Protein AF-A0A1H6YPN9-F1 (afdb_monomer)

Solvent-accessible surface area (backbone atoms only — not comparable to full-atom values): 18151 Å² total; per-residue (Å²): 136,90,78,82,80,78,81,75,78,76,78,76,73,80,62,49,76,64,73,74,90,37,89,37,76,40,95,81,60,91,80,64,63,38,39,73,64,42,51,84,41,50,57,50,63,43,65,79,60,52,56,48,52,42,51,48,49,52,69,73,48,88,36,78,92,44,71,50,75,39,45,32,37,31,38,31,27,61,86,10,38,32,35,54,40,17,24,61,65,84,81,76,51,66,70,56,54,54,51,48,52,52,48,41,67,37,66,51,36,38,43,22,25,42,96,89,39,66,44,79,26,34,35,42,40,37,38,33,41,34,44,92,52,38,55,48,74,46,76,50,76,81,55,63,68,62,56,57,55,63,64,70,50,66,69,85,84,80,83,81,65,85,90,52,88,83,74,65,86,58,58,89,74,59,84,75,80,65,84,35,53,89,81,39,60,42,87,41,76,64,59,80,40,74,41,65,43,96,81,72,33,38,37,34,29,26,82,34,37,43,32,39,29,74,90,80,48,42,42,80,61,77,84,83,54,93,90,51,89,65,88,48,52,43,78,43,58,34,54,42,89,81,51,41,35,37,36,35,32,61,72,43,46,35,37,32,48,95,86,45,78,44,78,45,78,82,82,52,64,86,86,44,50,76,78,45,55,47,58,38,86,85,77,60,33,36,40,38,37,34,84,72,32,39,35,45,35,46,97,98,41,73,49,77,49,116

Foldseek 3Di:
DDDPPPPPPPPPPPFDQFDDPEDFFDPPDDRGTAAEQDAPAGKFFDPVLVVVLQVVLLVPDQLPPDWDKKKWKWKAACQQAIATTGMHDPPPDVSVVSNRVSNRPGSGMDAHHHPNDGDGIYIWMKMWTRDPSGIDIDTDHDPVVVVVVVQVADDQDDDPDPPDPPDPVCSVVDDDDGDAVVQAQQPHPDWQDWDAAPQRWIWTQDPLWTWIHPPGYTDGLDDDPPPQPDPWGWDEWDAFNQRWIWTDTPLFIWTADPSDIDTDPPQDDSPWDWDYWDADRVQRWIWTQTPQAIWTDDPNDIDGDD

Nearest PDB structures (foldseek):
  3va6-assembly3_B  TM=7.409E-01  e=4.261E-05  Bacteroides thetaiotaomicron
  4a2l-assembly2_D  TM=7.170E-01  e=3.817E-05  Bacteroides thetaiotaomicron VPI-5482
  4a2l-assembly2_C  TM=7.191E-01  e=3.636E-04  Bacteroides thetaiotaomicron VPI-5482
  4e5z-assembly1_A  TM=4.455E-01  e=1.904E-02  Homo sapiens
  7v7b-assembly1_B  TM=4.151E-01  e=2.664E-01  Homo sapiens

Secondary structure (DSSP, 8-state):
---------------PBP---SSEE---S--SB-EES-TTBT-EE-HHHHHHHHHHHHHHS--TT--EEEEEEEEE-TTS-EEEEEES-TT--HHHHHHHHHHHH-TTEEPPEETTEE-S-EEEEEEEEEETTEEEEEEE---HHHHHHTTSS--PPP---SSS----TTGGGPPP----TTTSS-S-S-EEEEEE-TT--EEEEETTEEEEE-SS-EEE-----TT------EEEEEE-TT-PEEEEETTEEEEEETTEEEE-TTTS-TT--EEEEEE-TTT--EEEEETTEEEEEETTEEEEE-

Sequence (306 aa):
MKYLSLLSILFISTSVSAQYLLPVKVENCIIDKFCLDCGDKRAGYKEKDFSKLLKALNTELHLEGLDGKIMFQVLVAPNGTGCVISHTDESKNQITNTIIEHLNNFAKWTPSVTDGKKELKTSINVLFTISNNKIDGSIERVDFEKFEESFDHPTDPEITNKDYQYRNVNLPNYKIEVWNTKNSSLIKNNVAHIDIDSNDKVWTLSDTKLQVFNGKNFELNEYIDLKNNNKSGFYEISINQIDEVWVYGNGMLYTINNGVWNRQDKILPKDANVYKIDTNPKSNEIFIGSNKGLVIYKDKKYRVID

Radius of gyration: 25.69 Å; Cα contacts (8 Å, |Δi|>4): 568; chains: 1; bounding box: 55×74×68 Å

Organism: NCBI:txid703342

InterPro domains:
  IPR015943 WD40/YVTN repeat-like-containing domain superfamily [G3DSA:2.130.10.10] (145-306)

pLDDT: mean 87.26, std 14.47, range [31.2, 98.5]

Mean predicted aligned error: 10.08 Å

Structure (mmCIF, N/CA/C/O backbone):
data_AF-A0A1H6YPN9-F1
#
_entry.id   AF-A0A1H6YPN9-F1
#
loop_
_atom_site.group_PDB
_atom_site.id
_atom_site.type_symbol
_atom_site.label_atom_id
_atom_site.label_alt_id
_atom_site.label_comp_id
_atom_site.label_asym_id
_atom_site.label_entity_id
_atom_site.label_seq_id
_atom_site.pdbx_PDB_ins_code
_atom_site.Cartn_x
_atom_site.Cartn_y
_atom_site.Cartn_z
_atom_site.occupancy
_atom_site.B_iso_or_equiv
_atom_site.auth_seq_id
_atom_site.auth_comp_id
_atom_site.auth_asym_id
_atom_site.auth_atom_id
_atom_site.pdbx_PDB_model_num
ATOM 1 N N . MET A 1 1 ? 6.937 46.456 -13.401 1.00 36.25 1 MET A N 1
ATOM 2 C CA . MET A 1 1 ? 5.779 45.549 -13.557 1.00 36.25 1 MET A CA 1
ATOM 3 C C . MET A 1 1 ? 6.044 44.289 -12.757 1.00 36.25 1 MET A C 1
ATOM 5 O O . MET A 1 1 ? 7.104 43.699 -12.902 1.00 36.25 1 MET A O 1
ATOM 9 N N . LYS A 1 2 ? 5.122 43.971 -11.846 1.00 34.62 2 LYS A N 1
ATOM 10 C CA . LYS A 1 2 ? 5.146 42.808 -10.957 1.00 34.62 2 LYS A CA 1
ATOM 11 C C . LYS A 1 2 ? 4.885 41.539 -11.774 1.00 34.62 2 LYS A C 1
ATOM 13 O O . LYS A 1 2 ? 3.837 41.464 -12.402 1.00 34.62 2 LYS A O 1
ATOM 18 N N . TYR A 1 3 ? 5.756 40.542 -11.681 1.00 39.75 3 TYR A N 1
ATOM 19 C CA . TYR A 1 3 ? 5.364 39.147 -11.884 1.00 39.75 3 TYR A CA 1
ATOM 20 C C . TYR A 1 3 ? 5.834 38.368 -10.662 1.00 39.75 3 TYR A C 1
ATOM 22 O O . TYR A 1 3 ? 6.985 37.960 -10.546 1.00 39.75 3 TYR A O 1
ATOM 30 N N . LEU A 1 4 ? 4.926 38.283 -9.691 1.00 40.50 4 LEU A N 1
ATOM 31 C CA . LEU A 1 4 ? 5.032 37.405 -8.539 1.00 40.50 4 LEU A CA 1
ATOM 32 C C . LEU A 1 4 ? 4.765 35.991 -9.074 1.00 40.50 4 LEU A C 1
ATOM 34 O O . LEU A 1 4 ? 3.621 35.656 -9.379 1.00 40.50 4 LEU A O 1
ATOM 38 N N . SER A 1 5 ? 5.811 35.192 -9.272 1.00 40.94 5 SER A N 1
ATOM 39 C CA . SER A 1 5 ? 5.656 33.782 -9.633 1.00 40.94 5 SER A CA 1
ATOM 40 C C . SER A 1 5 ? 5.067 33.034 -8.441 1.00 40.94 5 SER A C 1
ATOM 42 O O . SER A 1 5 ? 5.767 32.732 -7.477 1.00 40.94 5 SER A O 1
ATOM 44 N N . LEU A 1 6 ? 3.761 32.764 -8.496 1.00 37.94 6 LEU A N 1
ATOM 45 C CA . LEU A 1 6 ? 3.074 31.879 -7.563 1.00 37.94 6 LEU A CA 1
ATOM 46 C C . LEU A 1 6 ? 3.505 30.439 -7.880 1.00 37.94 6 LEU A C 1
ATOM 48 O O . LEU A 1 6 ? 2.940 29.774 -8.750 1.00 37.94 6 LEU A O 1
ATOM 52 N N . LEU A 1 7 ? 4.552 29.970 -7.199 1.00 38.19 7 LEU A N 1
ATOM 53 C CA . LEU A 1 7 ? 4.940 28.566 -7.211 1.00 38.19 7 LEU A CA 1
ATOM 54 C C . LEU A 1 7 ? 3.880 27.790 -6.419 1.00 38.19 7 LEU A C 1
ATOM 56 O O . LEU A 1 7 ? 3.918 27.701 -5.194 1.00 38.19 7 LEU A O 1
ATOM 60 N N . SER A 1 8 ? 2.877 27.293 -7.134 1.00 34.09 8 SER A N 1
ATOM 61 C CA . SER A 1 8 ? 1.828 26.449 -6.572 1.00 34.09 8 SER A CA 1
ATOM 62 C C . SER A 1 8 ? 2.412 25.049 -6.414 1.00 34.09 8 SER A C 1
ATOM 64 O O . SER A 1 8 ? 2.365 24.246 -7.343 1.00 34.09 8 SER A O 1
ATOM 66 N N . ILE A 1 9 ? 3.031 24.771 -5.266 1.00 36.56 9 ILE A N 1
ATOM 67 C CA . ILE A 1 9 ? 3.397 23.407 -4.876 1.00 36.56 9 ILE A CA 1
ATOM 68 C C . ILE A 1 9 ? 2.072 22.672 -4.654 1.00 36.56 9 ILE A C 1
ATOM 70 O O . ILE A 1 9 ? 1.451 22.791 -3.599 1.00 36.56 9 ILE A O 1
ATOM 74 N N . LEU A 1 10 ? 1.591 21.968 -5.683 1.00 31.20 10 LEU A N 1
ATOM 75 C CA . LEU A 1 10 ? 0.572 20.945 -5.503 1.00 31.20 10 LEU A CA 1
ATOM 76 C C . LEU A 1 10 ? 1.221 19.840 -4.668 1.00 31.20 10 LEU A C 1
ATOM 78 O O . LEU A 1 10 ? 1.908 18.967 -5.197 1.00 31.20 10 LEU A O 1
ATOM 82 N N . PHE A 1 11 ? 1.010 19.888 -3.355 1.00 32.28 11 PHE A N 1
ATOM 83 C CA . PHE A 1 11 ? 1.069 18.687 -2.540 1.00 32.28 11 PHE A CA 1
ATOM 84 C C . PHE A 1 11 ? -0.001 17.747 -3.090 1.00 32.28 11 PHE A C 1
ATOM 86 O O . PHE A 1 11 ? -1.198 17.937 -2.877 1.00 32.28 11 PHE A O 1
ATOM 93 N N . ILE A 1 12 ? 0.436 16.771 -3.880 1.00 33.22 12 ILE A N 1
ATOM 94 C CA . ILE A 1 12 ? -0.379 15.620 -4.238 1.00 33.22 12 ILE A CA 1
ATOM 95 C C . ILE A 1 12 ? -0.542 14.850 -2.930 1.00 33.22 12 ILE A C 1
ATOM 97 O O . ILE A 1 12 ? 0.304 14.035 -2.574 1.00 33.22 12 ILE A O 1
ATOM 101 N N . SER A 1 13 ? -1.592 15.163 -2.169 1.00 38.88 13 SER A N 1
ATOM 102 C CA . SER A 1 13 ? -2.022 14.300 -1.081 1.00 38.88 13 SER A CA 1
ATOM 103 C C . SER A 1 13 ? -2.369 12.957 -1.712 1.00 38.88 13 SER A C 1
ATOM 105 O O . SER A 1 13 ? -3.286 12.848 -2.534 1.00 38.88 13 SER A O 1
ATOM 107 N N . THR A 1 14 ? -1.563 11.945 -1.399 1.00 40.75 14 THR A N 1
ATOM 108 C CA . THR A 1 14 ? -1.734 10.564 -1.840 1.00 40.75 14 THR A CA 1
ATOM 109 C C . THR A 1 14 ? -3.073 10.078 -1.326 1.00 40.75 14 THR A C 1
ATOM 111 O O . THR A 1 14 ? -3.256 9.661 -0.188 1.00 40.75 14 THR A O 1
ATOM 114 N N . SER A 1 15 ? -4.066 10.219 -2.180 1.00 43.31 15 SER A N 1
ATOM 115 C CA . SER A 1 15 ? -5.407 9.808 -1.862 1.00 43.31 15 SER A CA 1
ATOM 116 C C . SER A 1 15 ? -5.536 8.410 -2.401 1.00 43.31 15 SER A C 1
ATOM 118 O O . SER A 1 15 ? -5.670 8.211 -3.608 1.00 43.31 15 SER A O 1
ATOM 120 N N . VAL A 1 16 ? -5.364 7.454 -1.503 1.00 50.84 16 VAL A N 1
ATOM 121 C CA . VAL A 1 16 ? -5.485 6.044 -1.832 1.00 50.84 16 VAL A CA 1
ATOM 122 C C . VAL A 1 16 ? -6.920 5.807 -2.300 1.00 50.84 16 VAL A C 1
ATOM 124 O O . VAL A 1 16 ? -7.862 6.406 -1.769 1.00 50.84 16 VAL A O 1
ATOM 127 N N . SER A 1 17 ? -7.094 4.969 -3.322 1.00 54.75 17 SER A N 1
ATOM 128 C CA . SER A 1 17 ? -8.410 4.423 -3.643 1.00 54.75 17 SER A CA 1
ATOM 129 C C . SER A 1 17 ? -9.027 3.877 -2.362 1.00 54.75 17 SER A C 1
ATOM 131 O O . SER A 1 17 ? -8.345 3.216 -1.581 1.00 54.75 17 SER A O 1
ATOM 133 N N . ALA A 1 18 ? -10.292 4.198 -2.124 1.00 66.12 18 ALA A N 1
ATOM 134 C CA . ALA A 1 18 ? -10.987 3.779 -0.927 1.00 66.12 18 ALA A CA 1
ATOM 135 C C . ALA A 1 18 ? -10.853 2.270 -0.670 1.00 66.12 18 ALA A C 1
ATOM 137 O O . ALA A 1 18 ? -11.181 1.457 -1.534 1.00 66.12 18 ALA A O 1
ATOM 138 N N . GLN A 1 19 ? -10.399 1.903 0.527 1.00 72.25 19 GLN A N 1
ATOM 139 C CA . GLN A 1 19 ? -10.270 0.510 0.942 1.00 72.25 19 GLN A CA 1
ATOM 140 C C . GLN A 1 19 ? -10.998 0.275 2.262 1.00 72.25 19 GLN A C 1
ATOM 142 O O . GLN A 1 19 ? -10.882 1.048 3.218 1.00 72.25 19 GLN A O 1
ATOM 147 N N . TYR A 1 20 ? -11.750 -0.819 2.296 1.00 87.44 20 TYR A N 1
ATOM 148 C CA . TYR A 1 20 ? -12.253 -1.383 3.537 1.00 87.44 20 TYR A CA 1
ATOM 149 C C . TYR A 1 20 ? -11.082 -2.054 4.254 1.00 87.44 20 TYR A C 1
ATOM 151 O O . TYR A 1 20 ? -10.418 -2.902 3.663 1.00 87.44 20 TYR A O 1
ATOM 159 N N . LEU A 1 21 ? -10.818 -1.658 5.497 1.00 88.19 21 LEU A N 1
ATOM 160 C CA . LEU A 1 21 ? -9.732 -2.232 6.298 1.00 88.19 21 LEU A CA 1
ATOM 161 C C . LEU A 1 21 ? -10.156 -3.502 7.037 1.00 88.19 21 LEU A C 1
ATOM 163 O O . LEU A 1 21 ? -9.311 -4.323 7.375 1.00 88.19 21 LEU A O 1
ATOM 167 N N . LEU A 1 22 ? -11.453 -3.644 7.314 1.00 93.12 22 LEU A N 1
ATOM 168 C CA . LEU A 1 22 ? -12.006 -4.710 8.144 1.00 93.12 22 LEU A CA 1
ATOM 169 C C . LEU A 1 22 ? -12.874 -5.656 7.290 1.00 93.12 22 LEU A C 1
ATOM 171 O O . LEU A 1 22 ? -13.394 -5.234 6.250 1.00 93.12 22 LEU A O 1
ATOM 175 N N . PRO A 1 23 ? -13.024 -6.933 7.692 1.00 91.50 23 PRO A N 1
ATOM 176 C CA . PRO A 1 23 ? -13.562 -7.989 6.830 1.00 91.50 23 PRO A CA 1
ATOM 177 C C . PRO A 1 23 ? -15.035 -7.803 6.448 1.00 91.50 23 PRO A C 1
ATOM 179 O O . PRO A 1 23 ? -15.428 -8.167 5.338 1.00 91.50 23 PRO A O 1
ATOM 182 N N . VAL A 1 24 ? -15.857 -7.221 7.327 1.00 94.81 24 VAL A N 1
ATOM 183 C CA . VAL A 1 24 ? -17.292 -7.045 7.072 1.00 94.81 24 VAL A CA 1
ATOM 184 C C . VAL A 1 24 ? -17.569 -5.634 6.584 1.00 94.81 24 VAL A C 1
ATOM 186 O O . VAL A 1 24 ? -17.303 -4.666 7.290 1.00 94.81 24 VAL A O 1
ATOM 189 N N . LYS A 1 25 ? -18.112 -5.513 5.371 1.00 94.25 25 LYS A N 1
ATOM 190 C CA . LYS A 1 25 ? -18.427 -4.233 4.720 1.00 94.25 25 LYS A CA 1
ATOM 191 C C . LYS A 1 25 ? -19.827 -3.749 5.092 1.00 94.25 25 LYS A C 1
ATOM 193 O O . LYS A 1 25 ? -20.751 -4.548 5.211 1.00 94.25 25 LYS A O 1
ATOM 198 N N . VAL A 1 26 ? -19.986 -2.431 5.191 1.00 93.38 26 VAL A N 1
ATOM 199 C CA . VAL A 1 26 ? -21.267 -1.753 5.427 1.00 93.38 26 VAL A CA 1
ATOM 200 C C . VAL A 1 26 ? -21.559 -0.827 4.242 1.00 93.38 26 VAL A C 1
ATOM 202 O O . VAL A 1 26 ? -20.825 0.128 3.987 1.00 93.38 26 VAL A O 1
ATOM 205 N N . GLU A 1 27 ? -22.624 -1.108 3.492 1.00 83.75 27 GLU A N 1
ATOM 206 C CA . GLU A 1 27 ? -22.939 -0.446 2.213 1.00 83.75 27 GLU A CA 1
ATOM 207 C C . GLU A 1 27 ? -23.859 0.777 2.374 1.00 83.75 27 GLU A C 1
ATOM 209 O O . GLU A 1 27 ? -24.854 0.934 1.672 1.00 83.75 27 GLU A O 1
ATOM 214 N N . ASN A 1 28 ? -23.521 1.670 3.308 1.00 81.94 28 ASN A N 1
ATOM 215 C CA . ASN A 1 28 ? -24.403 2.784 3.695 1.00 81.94 28 ASN A CA 1
ATOM 216 C C . ASN A 1 28 ? -23.796 4.166 3.395 1.00 81.94 28 ASN A C 1
ATOM 218 O O . ASN A 1 28 ? -24.404 5.198 3.677 1.00 81.94 28 ASN A O 1
ATOM 222 N N . CYS A 1 29 ? -22.579 4.194 2.848 1.00 84.06 29 CYS A N 1
ATOM 223 C CA . CYS A 1 29 ? -21.760 5.394 2.730 1.00 84.06 29 CYS A CA 1
ATOM 224 C C . CYS A 1 29 ? -21.262 5.578 1.294 1.00 84.06 29 CYS A C 1
ATOM 226 O O . CYS A 1 29 ? -20.930 4.611 0.613 1.00 84.06 29 CYS A O 1
ATOM 228 N N . ILE A 1 30 ? -21.121 6.831 0.849 1.00 81.75 30 ILE A N 1
ATOM 229 C CA . ILE A 1 30 ? -20.404 7.136 -0.396 1.00 81.75 30 ILE A CA 1
ATOM 230 C C . ILE A 1 30 ? -18.910 7.055 -0.109 1.00 81.75 30 ILE A C 1
ATOM 232 O O . ILE A 1 30 ? -18.353 7.918 0.584 1.00 81.75 30 ILE A O 1
ATOM 236 N N . ILE A 1 31 ? -18.279 6.025 -0.659 1.00 81.12 31 ILE A N 1
ATOM 237 C CA . ILE A 1 31 ? -16.863 5.749 -0.477 1.00 81.12 31 ILE A CA 1
ATOM 238 C C . ILE A 1 31 ? -16.115 6.137 -1.755 1.00 81.12 31 ILE A C 1
ATOM 240 O O . ILE A 1 31 ? -16.040 5.377 -2.713 1.00 81.12 31 ILE A O 1
ATOM 244 N N . ASP A 1 32 ? -15.616 7.368 -1.777 1.00 80.31 32 ASP A N 1
ATOM 245 C CA . ASP A 1 32 ? -14.877 7.953 -2.894 1.00 80.31 32 ASP A CA 1
ATOM 246 C C . ASP A 1 32 ? -13.383 8.051 -2.566 1.00 80.31 32 ASP A C 1
ATOM 248 O O . ASP A 1 32 ? -12.568 7.263 -3.038 1.00 80.31 32 ASP A O 1
ATOM 252 N N . LYS A 1 33 ? -13.020 9.026 -1.737 1.00 84.12 33 LYS A N 1
ATOM 253 C CA . LYS A 1 33 ? -11.658 9.482 -1.524 1.00 84.12 33 LYS A CA 1
ATOM 254 C C . LYS A 1 33 ? -11.515 9.910 -0.071 1.00 84.12 33 LYS A C 1
ATOM 256 O O . LYS A 1 33 ? -12.151 10.867 0.366 1.00 84.12 33 LYS A O 1
ATOM 261 N N . PHE A 1 34 ? -10.676 9.204 0.674 1.00 90.12 34 PHE A N 1
ATOM 262 C CA . PHE A 1 34 ? -10.363 9.529 2.061 1.00 90.12 34 PHE A CA 1
ATOM 263 C C . PHE A 1 34 ? -8.913 9.167 2.377 1.00 90.12 34 PHE A C 1
ATOM 265 O O . PHE A 1 34 ? -8.301 8.356 1.685 1.00 90.12 34 PHE A O 1
ATOM 272 N N . CYS A 1 35 ? -8.369 9.763 3.432 1.00 88.44 35 CYS A N 1
ATOM 273 C CA . CYS A 1 35 ? -7.087 9.357 4.001 1.00 88.44 35 CYS A CA 1
ATOM 274 C C . CYS A 1 35 ? -7.299 8.486 5.251 1.00 88.44 35 CYS A C 1
ATOM 276 O O . CYS A 1 35 ? -8.334 8.589 5.914 1.00 88.44 35 CYS A O 1
ATOM 278 N N . LEU A 1 36 ? -6.328 7.640 5.595 1.00 91.75 36 LEU A N 1
ATOM 279 C CA . LEU A 1 36 ? -6.350 6.834 6.818 1.00 91.75 36 LEU A CA 1
ATOM 280 C C . LEU A 1 36 ? -5.647 7.579 7.961 1.00 91.75 36 LEU A C 1
ATOM 282 O O . LEU A 1 36 ? -4.473 7.899 7.831 1.00 91.75 36 LEU A O 1
ATOM 286 N N . ASP A 1 37 ? -6.378 7.866 9.044 1.00 92.62 37 ASP A N 1
ATOM 287 C CA . ASP A 1 37 ? -5.915 8.513 10.289 1.00 92.62 37 ASP A CA 1
ATOM 288 C C . ASP A 1 37 ? -4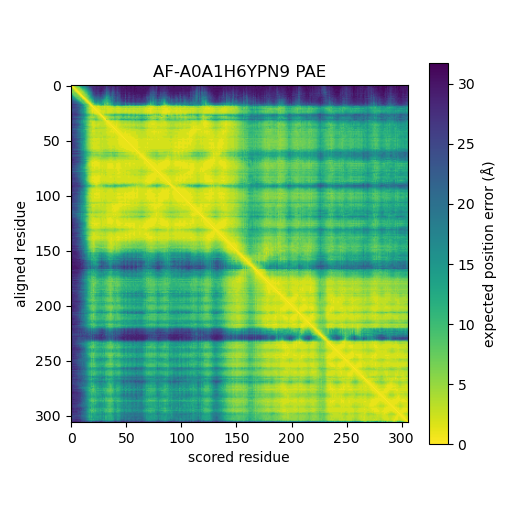.951 9.704 10.081 1.00 92.62 37 ASP A C 1
ATOM 290 O O . ASP A 1 37 ? -3.999 9.900 10.837 1.00 92.62 37 ASP A O 1
ATOM 294 N N . CYS A 1 38 ? -5.188 10.502 9.032 1.00 90.62 38 CYS A N 1
ATOM 295 C CA . CYS A 1 38 ? -4.271 11.555 8.596 1.00 90.62 38 CYS A CA 1
ATOM 296 C C . CYS A 1 38 ? -4.559 12.937 9.214 1.00 90.62 38 CYS A C 1
ATOM 298 O O . CYS A 1 38 ? -5.585 13.159 9.871 1.00 90.62 38 CYS A O 1
ATOM 300 N N . GLY A 1 39 ? -3.664 13.883 8.916 1.00 92.25 39 GLY A N 1
ATOM 301 C CA . GLY A 1 39 ? -3.754 15.309 9.237 1.00 92.25 39 GLY A CA 1
ATOM 302 C C . GLY A 1 39 ? -2.978 15.711 10.491 1.00 92.25 39 GLY A C 1
ATOM 303 O O . GLY A 1 39 ? -2.836 14.918 11.423 1.00 92.25 39 GLY A O 1
ATOM 304 N N . ASP A 1 40 ? -2.512 16.965 10.527 1.00 92.31 40 ASP A N 1
ATOM 305 C CA . ASP A 1 40 ? -1.767 17.545 11.660 1.00 92.31 40 ASP A CA 1
ATOM 306 C C . ASP A 1 40 ? -2.586 17.472 12.952 1.00 92.31 40 ASP A C 1
ATOM 308 O O . ASP A 1 40 ? -2.093 17.133 14.028 1.00 92.31 40 ASP A O 1
ATOM 312 N N . LYS A 1 41 ? -3.882 17.780 12.834 1.00 96.06 41 LYS A N 1
ATOM 313 C CA . LYS A 1 41 ? -4.878 17.480 13.861 1.00 96.06 41 LYS A CA 1
ATOM 314 C C . LYS A 1 41 ? -5.712 16.320 13.353 1.00 96.06 41 LYS A C 1
ATOM 316 O O . LYS A 1 41 ? -6.493 16.498 12.422 1.00 96.06 41 LYS A O 1
ATOM 321 N N . ARG A 1 42 ? -5.556 15.148 13.965 1.00 96.00 42 ARG A N 1
ATOM 322 C CA . ARG A 1 42 ? -6.276 13.934 13.561 1.00 96.00 42 ARG A CA 1
ATOM 323 C C . ARG A 1 42 ? -7.775 14.038 13.836 1.00 96.00 42 ARG A C 1
ATOM 325 O O . ARG A 1 42 ? -8.216 14.762 14.732 1.00 96.00 42 ARG A O 1
ATOM 332 N N . ALA A 1 43 ? -8.558 13.275 13.076 1.00 97.44 43 ALA A N 1
ATOM 333 C CA . ALA A 1 43 ? -9.994 13.165 13.297 1.00 97.44 43 ALA A CA 1
ATOM 334 C C . ALA A 1 43 ? -10.287 12.553 14.679 1.00 97.44 43 ALA A C 1
ATOM 336 O O . ALA A 1 43 ? -9.496 11.777 15.217 1.00 97.44 43 ALA A O 1
ATOM 337 N N . GLY A 1 44 ? -11.415 12.911 15.276 1.00 97.81 44 GLY A N 1
ATOM 338 C CA . GLY A 1 44 ? -11.729 12.599 16.668 1.00 97.81 44 GLY A CA 1
ATOM 339 C C . GLY A 1 44 ? -13.204 12.789 16.984 1.00 97.81 44 GLY A C 1
ATOM 340 O O . GLY A 1 44 ? -14.026 12.905 16.079 1.00 97.81 44 GLY A O 1
ATOM 341 N N . TYR A 1 45 ? -13.543 12.891 18.263 1.00 98.06 45 TYR A N 1
ATOM 342 C CA . TYR A 1 45 ? -14.890 13.218 18.722 1.00 98.06 45 TYR A CA 1
ATOM 343 C C . TYR A 1 45 ? -14.859 14.218 19.876 1.00 98.06 45 TYR A C 1
ATOM 345 O O . TYR A 1 45 ? -13.841 14.430 20.532 1.00 98.06 45 TYR A O 1
ATOM 353 N N . LYS A 1 46 ? -16.005 14.839 20.157 1.00 96.81 46 LYS A N 1
ATOM 354 C CA . LYS A 1 46 ? -16.187 15.610 21.390 1.00 96.81 46 LYS A CA 1
ATOM 355 C C . LYS A 1 46 ? -16.408 14.655 22.562 1.00 96.81 46 LYS A C 1
ATOM 357 O O . LYS A 1 46 ? -17.476 14.060 22.663 1.00 96.81 46 LYS A O 1
ATOM 362 N N . GLU A 1 47 ? -15.440 14.573 23.474 1.00 96.50 47 GLU A N 1
ATOM 363 C CA . GLU A 1 47 ? -15.435 13.652 24.628 1.00 96.50 47 GLU A CA 1
ATOM 364 C C . GLU A 1 47 ? -16.774 13.571 25.375 1.00 96.50 47 GLU A C 1
ATOM 366 O O . GLU A 1 47 ? -17.351 12.499 25.545 1.00 96.50 47 GLU A O 1
ATOM 371 N N . LYS A 1 48 ? -17.332 14.728 25.763 1.00 97.50 48 LYS A N 1
ATOM 372 C CA . LYS A 1 48 ? -18.603 14.790 26.505 1.00 97.50 48 LYS A CA 1
ATOM 373 C C . LYS A 1 48 ? -19.783 14.207 25.730 1.00 97.50 48 LYS A C 1
ATOM 375 O O . LYS A 1 48 ? -20.717 13.707 26.351 1.00 97.50 48 LYS A O 1
ATOM 380 N N . ASP A 1 49 ? -19.778 14.321 24.406 1.00 98.12 49 ASP A N 1
ATOM 381 C CA . ASP A 1 49 ? -20.840 13.789 23.556 1.00 98.12 49 ASP A CA 1
ATOM 382 C C . ASP A 1 49 ? -20.624 12.294 23.300 1.00 98.12 49 ASP A C 1
ATOM 384 O O . ASP A 1 49 ? -21.580 11.526 23.371 1.00 98.12 49 ASP A O 1
ATOM 388 N N . PHE A 1 50 ? -19.378 11.856 23.106 1.00 98.19 50 PHE A N 1
ATOM 389 C CA . PHE A 1 50 ? -19.063 10.437 22.939 1.00 98.19 50 PHE A CA 1
ATOM 390 C C . PHE A 1 50 ? -19.352 9.636 24.218 1.00 98.19 50 PHE A C 1
ATOM 392 O O . PHE A 1 50 ? -19.972 8.580 24.165 1.00 98.19 50 PHE A O 1
ATOM 399 N N . SER A 1 51 ? -19.071 10.200 25.399 1.00 98.00 51 SER A N 1
ATOM 400 C CA . SER A 1 51 ? -19.489 9.605 26.678 1.00 98.00 51 SER A CA 1
ATOM 401 C C . SER A 1 51 ? -21.011 9.439 26.805 1.00 98.00 51 SER A C 1
ATOM 403 O O . SER A 1 51 ? -21.468 8.539 27.507 1.00 98.00 51 SER A O 1
ATOM 405 N N . LYS A 1 52 ? -21.825 10.297 26.170 1.00 98.19 52 LYS A N 1
ATOM 406 C CA . LYS A 1 52 ? -23.291 10.123 26.156 1.00 98.19 52 LYS A CA 1
ATOM 407 C C . LYS A 1 52 ? -23.703 8.964 25.254 1.00 98.19 52 LYS A C 1
ATOM 409 O O . LYS A 1 52 ? -24.586 8.212 25.648 1.00 98.19 52 LYS A O 1
ATOM 414 N N . LEU A 1 53 ? -23.049 8.812 24.102 1.00 98.19 53 LEU A N 1
ATOM 415 C CA . LEU A 1 53 ? -23.228 7.660 23.218 1.00 98.19 53 LEU A CA 1
ATOM 416 C C . LEU A 1 53 ? -22.893 6.360 23.962 1.00 98.19 53 LEU A C 1
ATOM 418 O O . LEU A 1 53 ? -23.7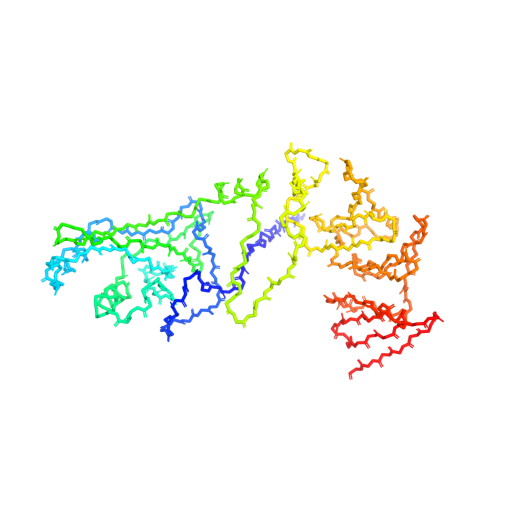19 5.456 24.003 1.00 98.19 53 LEU A O 1
ATOM 422 N N . LEU A 1 54 ? -21.749 6.298 24.654 1.00 98.00 54 LEU A N 1
ATOM 423 C CA . LEU A 1 54 ? -21.371 5.123 25.449 1.00 98.00 54 LEU A CA 1
ATOM 424 C C . LEU A 1 54 ? -22.388 4.814 26.559 1.00 98.00 54 LEU A C 1
ATOM 426 O O . LEU A 1 54 ? -22.728 3.654 26.781 1.00 98.00 54 LEU A O 1
ATOM 430 N N . LYS A 1 55 ? -22.915 5.834 27.248 1.00 97.75 55 LYS A N 1
ATOM 431 C CA . LYS A 1 55 ? -23.974 5.653 28.258 1.00 97.75 55 LYS A CA 1
ATOM 432 C C . LYS A 1 55 ? -25.273 5.118 27.661 1.00 97.75 55 LYS A C 1
ATOM 434 O O . LYS A 1 55 ? -25.899 4.269 28.286 1.00 97.75 55 LYS A O 1
ATOM 439 N N . ALA A 1 56 ? -25.669 5.606 26.486 1.00 97.88 56 ALA A N 1
ATOM 440 C CA . ALA A 1 56 ? -26.833 5.093 25.775 1.00 97.88 56 ALA A CA 1
ATOM 441 C C . ALA A 1 56 ? -26.640 3.612 25.424 1.00 97.88 56 ALA A C 1
ATOM 443 O O . ALA A 1 56 ? -27.471 2.798 25.811 1.00 97.88 56 ALA A O 1
ATOM 444 N N . LEU A 1 57 ? -25.492 3.246 24.842 1.00 97.88 57 LEU A N 1
ATOM 445 C CA . LEU A 1 57 ? -25.167 1.851 24.527 1.00 97.88 57 LEU A CA 1
ATOM 446 C C . LEU A 1 57 ? -25.168 0.951 25.772 1.00 97.88 57 LEU A C 1
ATOM 448 O O . LEU A 1 57 ? -25.777 -0.107 25.747 1.00 97.88 57 LEU A O 1
ATOM 452 N N . ASN A 1 58 ? -24.567 1.377 26.888 1.00 97.06 58 ASN A N 1
ATOM 453 C CA . ASN A 1 58 ? -24.592 0.609 28.147 1.00 97.06 58 ASN A CA 1
ATOM 454 C C . ASN A 1 58 ? -25.997 0.461 28.759 1.00 97.06 58 ASN A C 1
ATOM 456 O O . ASN A 1 58 ? -26.188 -0.376 29.633 1.00 97.06 58 ASN A O 1
ATOM 460 N N . THR A 1 59 ? -26.950 1.311 28.371 1.00 95.88 59 THR A N 1
ATOM 461 C CA . THR A 1 59 ? -28.334 1.262 28.868 1.00 95.88 59 THR A CA 1
ATOM 462 C C . THR A 1 59 ? -29.222 0.419 27.955 1.00 95.88 59 THR A C 1
ATOM 464 O O . THR A 1 59 ? -30.130 -0.254 28.430 1.00 95.88 59 THR A O 1
ATOM 467 N N . GLU A 1 60 ? -28.983 0.493 26.647 1.00 96.81 60 GLU A N 1
ATOM 468 C CA . GLU A 1 60 ? -29.761 -0.183 25.606 1.00 96.81 60 GLU A CA 1
ATOM 469 C C . GLU A 1 60 ? -29.326 -1.637 25.397 1.00 96.81 60 GLU A C 1
ATOM 471 O O . GLU A 1 60 ? -30.153 -2.494 25.094 1.00 96.81 60 GLU A O 1
ATOM 476 N N . LEU A 1 61 ? -28.032 -1.926 25.555 1.00 94.00 61 LEU A N 1
ATOM 477 C CA . LEU A 1 61 ? -27.474 -3.249 25.311 1.00 94.00 61 LEU A CA 1
ATOM 478 C C . LEU A 1 61 ? -27.500 -4.101 26.586 1.00 94.00 61 LEU A C 1
ATOM 480 O O . LEU A 1 61 ? -26.973 -3.710 27.626 1.00 94.00 61 LEU A O 1
ATOM 484 N N . HIS A 1 62 ? -28.057 -5.305 26.477 1.00 91.12 62 HIS A N 1
ATOM 485 C CA . HIS A 1 62 ? -28.004 -6.341 27.510 1.00 91.12 62 HIS A CA 1
ATOM 486 C C . HIS A 1 62 ? -26.680 -7.106 27.401 1.00 91.12 62 HIS A C 1
ATOM 488 O O . HIS A 1 62 ? -26.547 -8.029 26.597 1.00 91.12 62 HIS A O 1
ATOM 494 N N . LEU A 1 63 ? -25.666 -6.648 28.138 1.00 92.94 63 LEU A N 1
ATOM 495 C CA . LEU A 1 63 ? -24.275 -7.102 28.005 1.00 92.94 63 LEU A CA 1
ATOM 496 C C . LEU A 1 63 ? -23.880 -8.186 29.019 1.00 92.94 63 LEU A C 1
ATOM 498 O O . LEU A 1 63 ? -22.696 -8.494 29.155 1.00 92.94 63 LEU A O 1
ATOM 502 N N . GLU A 1 64 ? -24.836 -8.742 29.765 1.00 93.44 64 GLU A N 1
ATOM 503 C CA . GLU A 1 64 ? -24.552 -9.703 30.827 1.00 93.44 64 GLU A CA 1
ATOM 504 C C . GLU A 1 64 ? -23.872 -10.974 30.303 1.00 93.44 64 GLU A C 1
ATO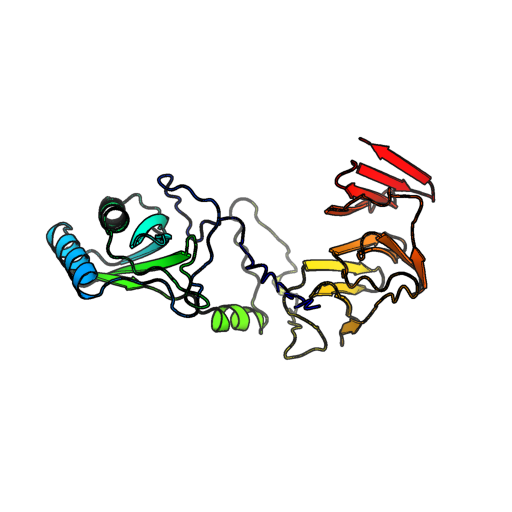M 506 O O . GLU A 1 64 ? -24.408 -11.693 29.461 1.00 93.44 64 GLU A O 1
ATOM 511 N N . GLY A 1 65 ? -22.689 -11.275 30.845 1.00 91.38 65 GLY A N 1
ATOM 512 C CA . GLY A 1 65 ? -21.921 -12.470 30.483 1.00 91.38 65 GLY A CA 1
ATOM 513 C C . GLY A 1 65 ? -21.292 -12.418 29.089 1.00 91.38 65 GLY A C 1
ATOM 514 O O . GLY A 1 65 ? -20.795 -13.440 28.618 1.00 91.38 65 GLY A O 1
ATOM 515 N N . LEU A 1 66 ? -21.310 -11.255 28.431 1.00 92.06 66 LEU A N 1
ATOM 516 C CA . LEU A 1 66 ? -20.637 -11.039 27.158 1.00 92.06 66 LEU A CA 1
ATOM 517 C C . LEU A 1 66 ? -19.250 -10.442 27.387 1.00 92.06 66 LEU A C 1
ATOM 519 O O . LEU A 1 66 ? -19.093 -9.484 28.141 1.00 92.06 66 LEU A O 1
ATOM 523 N N . ASP A 1 67 ? -18.270 -10.970 26.662 1.00 94.25 67 ASP A N 1
ATOM 524 C CA . ASP A 1 67 ? -16.923 -10.423 26.563 1.00 94.25 67 ASP A CA 1
ATOM 525 C C . ASP A 1 67 ? -16.507 -10.428 25.091 1.00 94.25 67 ASP A C 1
ATOM 527 O O . ASP A 1 67 ? -16.732 -11.400 24.365 1.00 94.25 67 ASP A O 1
ATOM 531 N N . GLY A 1 68 ? -15.901 -9.340 24.625 1.00 94.44 68 GLY A N 1
ATOM 532 C CA . GLY A 1 68 ? -15.484 -9.259 23.232 1.00 94.44 68 GLY A CA 1
ATOM 533 C C . GLY A 1 68 ? -14.999 -7.888 22.803 1.00 94.44 68 GLY A C 1
ATOM 534 O O . GLY A 1 68 ? -15.067 -6.906 23.541 1.00 94.44 68 GLY A O 1
ATOM 535 N N . LYS A 1 69 ? -14.492 -7.830 21.573 1.00 96.94 69 LYS A N 1
ATOM 536 C CA . LYS A 1 69 ? -14.003 -6.606 20.946 1.00 96.94 69 LYS A CA 1
ATOM 537 C C . LYS A 1 69 ? -14.526 -6.510 19.527 1.00 96.94 69 LYS A C 1
ATOM 539 O O . LYS A 1 69 ? -14.471 -7.487 18.783 1.00 96.94 69 LYS A O 1
ATOM 544 N N . ILE A 1 70 ? -14.999 -5.329 19.158 1.00 97.69 70 ILE A N 1
ATOM 545 C CA . ILE A 1 70 ? -15.457 -5.035 17.804 1.00 97.69 70 ILE A CA 1
ATOM 546 C C . ILE A 1 70 ? -14.779 -3.747 17.368 1.00 97.69 70 ILE A C 1
ATOM 548 O O . ILE A 1 70 ? -14.922 -2.710 18.014 1.00 97.69 70 ILE A O 1
ATOM 552 N N . MET A 1 71 ? -14.026 -3.819 16.278 1.00 98.31 71 MET A N 1
ATOM 553 C CA . MET A 1 71 ? -13.432 -2.646 15.660 1.00 98.31 71 MET A CA 1
ATOM 554 C C . MET A 1 71 ? -14.319 -2.186 14.514 1.00 98.31 71 MET A C 1
ATOM 556 O O . MET A 1 71 ? -14.818 -3.011 13.749 1.00 98.31 71 MET A O 1
ATOM 560 N N . PHE A 1 72 ? -14.493 -0.875 14.395 1.00 98.19 72 PHE A N 1
ATOM 561 C CA . PHE A 1 72 ? -15.240 -0.230 13.325 1.00 98.19 72 PHE A CA 1
ATOM 562 C C . PHE A 1 72 ? -14.337 0.735 12.573 1.00 98.19 72 PHE A C 1
ATOM 564 O O . PHE A 1 72 ? -13.635 1.538 13.184 1.00 98.19 72 PHE A O 1
ATOM 571 N N . GLN A 1 73 ? -14.412 0.711 11.250 1.00 97.25 73 GLN A N 1
ATOM 572 C CA . GLN A 1 73 ? -13.825 1.725 10.393 1.00 97.25 73 GLN A CA 1
ATOM 573 C C . GLN A 1 73 ? -14.877 2.807 10.129 1.00 97.25 73 GLN A C 1
ATOM 575 O O . GLN A 1 73 ? -15.910 2.539 9.508 1.00 97.25 73 GLN A O 1
ATOM 580 N N . VAL A 1 74 ? -14.617 4.032 10.585 1.00 97.50 74 VAL A N 1
ATOM 581 C CA . VAL A 1 74 ? -15.542 5.170 10.482 1.00 97.50 74 VAL A CA 1
ATOM 582 C C . VAL A 1 74 ? -14.950 6.251 9.585 1.00 97.50 74 VAL A C 1
ATOM 584 O O . VAL A 1 74 ? -13.852 6.742 9.837 1.00 97.50 74 VAL A O 1
ATOM 587 N N . LEU A 1 75 ? -15.698 6.667 8.564 1.00 95.75 75 LEU A N 1
ATOM 588 C CA . LEU A 1 75 ? -15.394 7.845 7.757 1.00 95.75 75 LEU A CA 1
ATOM 589 C C . LEU A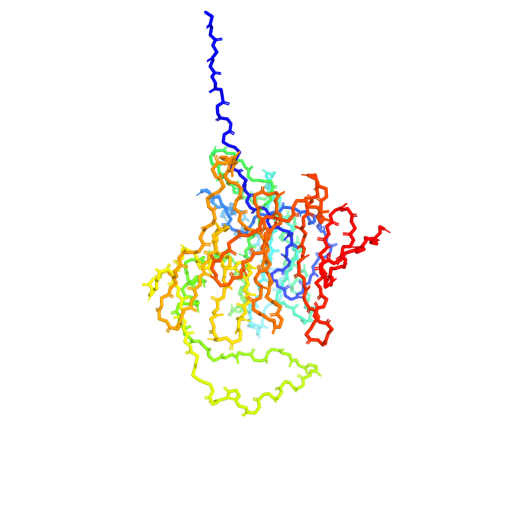 1 75 ? -15.927 9.101 8.437 1.00 95.75 75 LEU A C 1
ATOM 591 O O . LEU A 1 75 ? -17.136 9.280 8.546 1.00 95.75 75 LEU A O 1
ATOM 595 N N . VAL A 1 76 ? -15.030 9.994 8.840 1.00 96.88 76 VAL A N 1
ATOM 596 C CA . VAL A 1 76 ? -15.361 11.299 9.418 1.00 96.88 76 VAL A CA 1
ATOM 597 C C . VAL A 1 76 ? -15.319 12.373 8.337 1.00 96.88 76 VAL A C 1
ATOM 599 O O . VAL A 1 76 ? -14.304 12.551 7.663 1.00 96.88 76 VAL A O 1
ATOM 602 N N . ALA A 1 77 ? -16.414 13.119 8.198 1.00 94.75 77 ALA A N 1
ATOM 603 C CA . ALA A 1 77 ? -16.567 14.188 7.218 1.00 94.75 77 ALA A CA 1
ATOM 604 C C . ALA A 1 77 ? -16.313 15.595 7.816 1.00 94.75 77 ALA A C 1
ATOM 606 O O . ALA A 1 77 ? -16.487 15.812 9.020 1.00 94.75 77 ALA A O 1
ATOM 607 N N . PRO A 1 78 ? -15.982 16.611 6.989 1.00 95.12 78 PRO A N 1
ATOM 608 C CA . PRO A 1 78 ? -15.683 17.978 7.425 1.00 95.12 78 PRO A CA 1
ATOM 609 C C . PRO A 1 78 ? -16.822 18.675 8.181 1.00 95.12 78 PRO A C 1
ATOM 611 O O . PRO A 1 78 ? -16.580 19.619 8.944 1.00 95.12 78 PRO A O 1
ATOM 614 N N . ASN A 1 79 ? -18.063 18.228 7.987 1.00 95.06 79 ASN A N 1
ATOM 615 C CA . ASN A 1 79 ? -19.244 18.722 8.697 1.00 95.06 79 ASN A CA 1
ATOM 616 C C . ASN A 1 79 ? -19.428 18.098 10.101 1.00 95.06 79 ASN A C 1
ATOM 618 O O . ASN A 1 79 ? -20.352 18.491 10.806 1.00 95.06 79 ASN A O 1
ATOM 622 N N . GLY A 1 80 ? -18.557 17.172 10.522 1.00 95.94 80 GLY A N 1
ATOM 623 C CA . GLY A 1 80 ? -18.622 16.502 11.827 1.00 95.94 80 GLY A CA 1
ATOM 624 C C . GLY A 1 80 ? -19.563 15.294 11.883 1.00 95.94 80 GLY A C 1
ATOM 625 O O . GLY A 1 80 ? -19.875 14.822 12.976 1.00 95.94 80 GLY A O 1
ATOM 626 N N . THR A 1 81 ? -20.021 14.804 10.728 1.00 95.75 81 THR A N 1
ATOM 627 C CA . THR A 1 81 ? -20.754 13.531 10.607 1.00 95.75 81 THR A CA 1
ATOM 628 C C . THR A 1 81 ? -19.794 12.360 10.413 1.00 95.75 81 THR A C 1
ATOM 630 O O . THR A 1 81 ? -18.663 12.551 9.956 1.00 95.75 81 THR A O 1
ATOM 633 N N . GLY A 1 82 ? -20.241 11.165 10.801 1.00 95.56 82 GLY A N 1
ATOM 634 C CA . GLY A 1 82 ? -19.502 9.915 10.656 1.00 95.56 82 GLY A CA 1
ATOM 635 C C . GLY A 1 82 ? -20.313 8.890 9.875 1.00 95.56 82 GLY A C 1
ATOM 636 O O . GLY A 1 82 ? -21.538 8.963 9.853 1.00 95.56 82 GLY A O 1
ATOM 637 N N . CYS A 1 83 ? -19.630 7.950 9.232 1.00 95.94 83 CYS A N 1
ATOM 638 C CA . CYS A 1 83 ? -20.269 6.846 8.526 1.00 95.94 83 CYS A CA 1
ATOM 639 C C . CYS A 1 83 ? -19.407 5.586 8.646 1.00 95.94 83 CYS A C 1
ATOM 641 O O . CYS A 1 83 ? -18.253 5.583 8.215 1.00 95.94 83 CYS A O 1
ATOM 643 N N . VAL A 1 84 ? -19.937 4.535 9.264 1.00 97.12 84 VAL A N 1
ATOM 644 C CA . VAL A 1 84 ? -19.273 3.236 9.392 1.00 97.12 84 VAL A CA 1
ATOM 645 C C . VAL A 1 84 ? -19.247 2.553 8.032 1.00 97.12 84 VAL A C 1
ATOM 647 O O . VAL A 1 84 ? -20.292 2.383 7.408 1.00 97.12 84 VAL A O 1
ATOM 650 N N . ILE A 1 85 ? -18.061 2.129 7.598 1.00 95.88 85 ILE A N 1
ATOM 651 C CA . ILE A 1 85 ? -17.867 1.456 6.306 1.00 95.88 85 ILE A CA 1
ATOM 652 C C . ILE A 1 85 ? -17.415 0.003 6.431 1.00 95.88 85 ILE A C 1
ATOM 654 O O . ILE A 1 85 ? -17.664 -0.780 5.519 1.00 95.88 85 ILE A O 1
ATOM 658 N N . SER A 1 86 ? -16.780 -0.390 7.534 1.00 96.38 86 SER A N 1
ATOM 659 C CA . SER A 1 86 ? -16.475 -1.798 7.801 1.00 96.38 86 SER A CA 1
ATOM 660 C C . SER A 1 86 ? -16.329 -2.095 9.294 1.00 96.38 86 SER A C 1
ATOM 662 O O . SER A 1 86 ? -16.182 -1.169 10.095 1.00 96.38 86 SER A O 1
ATOM 664 N N . HIS A 1 87 ? -16.386 -3.374 9.673 1.00 97.50 87 HIS A N 1
ATOM 665 C CA . HIS A 1 87 ? -16.146 -3.849 11.038 1.00 97.50 87 HIS A CA 1
ATOM 666 C C . HIS A 1 87 ? -15.591 -5.282 11.096 1.00 97.50 87 HIS A C 1
ATOM 668 O O . HIS A 1 87 ? -15.531 -5.985 10.086 1.00 97.50 87 HIS A O 1
ATOM 674 N N . THR A 1 88 ? -15.175 -5.713 12.292 1.00 97.00 88 THR A N 1
ATOM 675 C CA . THR A 1 88 ? -14.603 -7.054 12.536 1.00 97.00 88 THR A CA 1
ATOM 676 C C . THR A 1 88 ? -15.619 -8.136 12.906 1.00 97.00 88 THR A C 1
ATOM 678 O O . THR A 1 88 ? -15.278 -9.311 12.857 1.00 97.00 88 THR A O 1
ATOM 681 N N . ASP A 1 89 ? -16.843 -7.782 13.311 1.00 95.12 89 ASP A N 1
ATOM 682 C CA . ASP A 1 89 ? -17.844 -8.782 13.722 1.00 95.12 89 ASP A CA 1
ATOM 683 C C . ASP A 1 89 ? -18.475 -9.537 12.535 1.00 95.12 89 ASP A C 1
ATOM 685 O O . ASP A 1 89 ? -19.382 -9.032 11.880 1.00 95.12 89 ASP A O 1
ATOM 689 N N . GLU A 1 90 ? -18.050 -10.777 12.297 1.00 91.75 90 GLU A N 1
ATOM 690 C CA . GLU A 1 90 ? -18.625 -11.666 11.274 1.00 91.75 90 GLU A CA 1
ATOM 691 C C . GLU A 1 90 ? -19.913 -12.384 11.726 1.00 91.75 90 GLU A C 1
ATOM 693 O O . GLU A 1 90 ? -20.602 -12.999 10.909 1.00 91.75 90 GLU A O 1
ATOM 698 N N . SER A 1 91 ? -20.280 -12.297 13.012 1.00 86.81 91 SER A N 1
ATOM 699 C CA . SER A 1 91 ? -21.394 -13.059 13.598 1.00 86.81 91 SER A CA 1
ATOM 700 C C . SER A 1 91 ? -22.782 -12.468 13.330 1.00 86.81 91 SER A C 1
ATOM 702 O O . SER A 1 91 ? -23.789 -13.100 13.654 1.00 86.81 91 SER A O 1
ATOM 704 N N . LYS A 1 92 ? -22.852 -11.283 12.705 1.00 81.69 92 LYS A N 1
ATOM 705 C CA . LYS A 1 92 ? -24.091 -10.521 12.456 1.00 81.69 92 LYS A CA 1
ATOM 706 C C . LYS A 1 92 ? -24.869 -10.227 13.749 1.00 81.69 92 LYS A C 1
ATOM 708 O O . LYS A 1 92 ? -26.100 -10.288 13.761 1.00 81.69 92 LYS A O 1
ATOM 713 N N . ASN A 1 93 ? -24.162 -9.929 14.840 1.00 88.56 93 ASN A N 1
ATOM 714 C CA . ASN A 1 93 ? -24.784 -9.687 16.138 1.00 88.56 93 ASN A CA 1
ATOM 715 C C . ASN A 1 93 ? -25.572 -8.362 16.138 1.00 88.56 93 ASN A C 1
ATOM 717 O O . ASN A 1 93 ? -25.119 -7.348 15.605 1.00 88.56 93 ASN A O 1
ATOM 721 N N . GLN A 1 94 ? -26.742 -8.349 16.784 1.00 92.75 94 GLN A N 1
ATOM 722 C CA . GLN A 1 94 ? -27.547 -7.140 16.968 1.00 92.75 94 GLN A CA 1
ATOM 723 C C . GLN A 1 94 ? -26.774 -6.022 17.684 1.00 92.75 94 GLN A C 1
ATOM 725 O O . GLN A 1 94 ? -26.945 -4.860 17.329 1.00 92.75 94 GLN A O 1
ATOM 730 N N . ILE A 1 95 ? -25.877 -6.361 18.618 1.00 94.94 95 ILE A N 1
ATOM 731 C CA . ILE A 1 95 ? -25.001 -5.396 19.300 1.00 94.94 95 ILE A CA 1
ATOM 732 C C . ILE A 1 95 ? -24.216 -4.559 18.284 1.00 94.94 95 ILE A C 1
ATOM 734 O O . ILE A 1 95 ? -24.162 -3.335 18.393 1.00 94.94 95 ILE A O 1
ATOM 738 N N . THR A 1 96 ? -23.654 -5.206 17.262 1.00 96.44 96 THR A N 1
ATOM 739 C CA . THR A 1 96 ? -22.894 -4.543 16.199 1.00 96.44 96 THR A CA 1
ATOM 740 C C . THR A 1 96 ? -23.778 -3.582 15.412 1.00 96.44 96 THR A C 1
ATOM 742 O O . THR A 1 96 ? -23.382 -2.439 15.199 1.00 96.44 96 THR A O 1
ATOM 745 N N . ASN A 1 97 ? -24.994 -3.998 15.045 1.00 95.50 97 ASN A N 1
ATOM 746 C CA . ASN A 1 97 ? -25.943 -3.138 14.330 1.00 95.50 97 ASN A CA 1
ATOM 747 C C . ASN A 1 97 ? -26.323 -1.900 15.154 1.00 95.50 97 ASN A C 1
A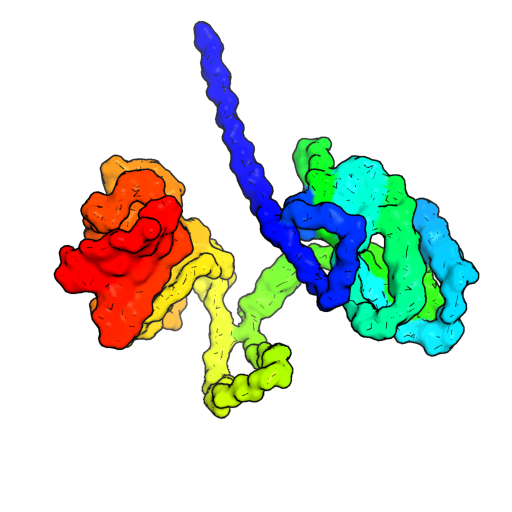TOM 749 O O . ASN A 1 97 ? -26.278 -0.787 14.633 1.00 95.50 97 ASN A O 1
ATOM 753 N N . THR A 1 98 ? -26.603 -2.065 16.449 1.00 97.38 98 THR A N 1
ATOM 754 C CA . THR A 1 98 ? -26.895 -0.941 17.349 1.00 97.38 98 THR A CA 1
ATOM 755 C C . THR A 1 98 ? -25.704 0.017 17.443 1.00 97.38 98 THR A C 1
ATOM 757 O O . THR A 1 98 ? -25.875 1.230 17.330 1.00 97.38 98 THR A O 1
ATOM 760 N N . ILE A 1 99 ? -24.472 -0.489 17.575 1.00 97.94 99 ILE A N 1
ATOM 761 C CA . ILE A 1 99 ? -23.277 0.371 17.588 1.00 97.94 99 ILE A CA 1
ATOM 762 C C . ILE A 1 99 ? -23.140 1.139 16.262 1.00 97.94 99 ILE A C 1
ATOM 764 O O . ILE A 1 99 ? -22.874 2.342 16.284 1.00 97.94 99 ILE A O 1
ATOM 768 N N . ILE A 1 100 ? -23.366 0.483 15.117 1.00 97.56 100 ILE A N 1
ATOM 769 C CA . ILE A 1 100 ? -23.332 1.123 13.791 1.00 97.56 100 ILE A CA 1
ATOM 770 C C . ILE A 1 100 ? -24.344 2.268 13.709 1.00 97.56 100 ILE A C 1
ATOM 772 O O . ILE A 1 100 ? -23.995 3.361 13.260 1.00 97.56 100 ILE A O 1
ATOM 776 N N . GLU A 1 101 ? -25.579 2.048 14.158 1.00 96.81 101 GLU A N 1
ATOM 777 C CA . GLU A 1 101 ? -26.622 3.077 14.175 1.00 96.81 101 GLU A CA 1
ATOM 778 C C . GLU A 1 101 ? -26.215 4.281 15.030 1.00 96.81 101 GLU A C 1
ATOM 780 O O . GLU A 1 101 ? -26.311 5.426 14.577 1.00 96.81 101 GLU A O 1
ATOM 785 N N . HIS A 1 102 ? -25.698 4.044 16.238 1.00 97.88 102 HIS A N 1
ATOM 786 C CA . HIS A 1 102 ? -25.219 5.111 17.120 1.00 97.88 102 HIS A CA 1
ATOM 787 C C . HIS A 1 102 ? -24.048 5.888 16.503 1.00 97.88 102 HIS A C 1
ATOM 789 O O . HIS A 1 102 ? -24.057 7.119 16.528 1.00 97.88 102 HIS A O 1
ATOM 795 N N . LEU A 1 103 ? -23.068 5.205 15.902 1.00 98.12 103 LEU A N 1
ATOM 796 C CA . LEU A 1 103 ? -21.914 5.842 15.254 1.00 98.12 103 LEU A CA 1
ATOM 797 C C . LEU A 1 103 ? -22.308 6.664 14.015 1.00 98.12 103 LEU A C 1
ATOM 799 O O . LEU A 1 103 ? -21.799 7.774 13.838 1.00 98.12 103 LEU A O 1
ATOM 803 N N . ASN A 1 104 ? -23.227 6.157 13.189 1.00 97.06 104 ASN A N 1
ATOM 804 C CA . ASN A 1 104 ? -23.721 6.847 11.990 1.00 97.06 104 ASN A CA 1
ATOM 805 C C . ASN A 1 104 ? -24.564 8.083 12.336 1.00 97.06 104 ASN A C 1
ATOM 807 O O . ASN A 1 104 ? -24.500 9.100 11.647 1.00 97.06 104 ASN A O 1
ATOM 811 N N . ASN A 1 105 ? -25.320 8.029 13.435 1.00 96.56 105 ASN A N 1
ATOM 812 C CA . ASN A 1 105 ? -26.119 9.157 13.918 1.00 96.56 105 ASN A CA 1
ATOM 813 C C . ASN A 1 105 ? -25.308 10.160 14.760 1.00 96.56 105 ASN A C 1
ATOM 815 O O . ASN A 1 105 ? -25.787 11.255 15.081 1.00 96.56 105 ASN A O 1
ATOM 819 N N . PHE A 1 106 ? -24.062 9.833 15.114 1.00 97.69 106 PHE A N 1
ATOM 820 C CA . PHE A 1 106 ? -23.205 10.703 15.908 1.00 97.69 106 PHE A CA 1
ATOM 821 C C . PHE A 1 106 ? -22.670 11.877 15.075 1.00 97.69 106 PHE A C 1
ATOM 823 O O . PHE A 1 106 ? -21.636 11.799 14.426 1.00 97.69 106 PHE A O 1
ATOM 830 N N . ALA A 1 107 ? -23.342 13.028 15.125 1.00 96.06 107 ALA A N 1
ATOM 831 C CA . ALA A 1 107 ? -22.930 14.251 14.419 1.00 96.06 107 ALA A CA 1
ATOM 832 C C . ALA A 1 107 ? -21.988 15.159 15.245 1.00 96.06 107 ALA A C 1
ATOM 834 O O . ALA A 1 107 ? -22.083 16.393 15.195 1.00 96.06 107 ALA A O 1
ATOM 835 N N . LYS A 1 108 ? -21.142 14.566 16.099 1.00 98.00 108 LYS A N 1
ATOM 836 C CA . LYS A 1 108 ? -20.205 15.279 16.994 1.00 98.00 108 LYS A CA 1
ATOM 837 C C . LYS A 1 108 ? -18.756 14.819 16.815 1.00 98.00 108 LYS A C 1
ATOM 839 O O . LYS A 1 108 ? -17.935 15.004 17.719 1.00 98.00 108 LYS A O 1
ATOM 844 N N . TRP A 1 109 ? -18.432 14.281 15.640 1.00 98.25 109 TRP A N 1
ATOM 845 C CA . TRP A 1 109 ? -17.050 14.041 15.245 1.00 98.25 109 TRP A CA 1
ATOM 846 C C . TRP A 1 109 ? -16.309 15.367 15.036 1.00 98.25 109 TRP A C 1
ATOM 848 O O . TRP A 1 109 ? -16.879 16.381 14.620 1.00 98.25 109 TRP A O 1
ATOM 858 N N . THR A 1 110 ? -15.016 15.363 15.324 1.00 97.94 110 THR A N 1
ATOM 859 C CA . THR A 1 110 ? -14.083 16.429 14.974 1.00 97.94 110 THR A CA 1
ATOM 860 C C . THR A 1 110 ? -13.317 15.992 13.723 1.00 97.94 110 THR A C 1
ATOM 862 O O . THR A 1 110 ? -12.635 14.970 13.780 1.00 97.94 110 THR A O 1
ATOM 865 N N . PRO A 1 111 ? -13.422 16.708 12.591 1.00 97.38 111 PRO A N 1
ATOM 866 C CA . PRO A 1 111 ? -12.715 16.335 11.367 1.00 97.38 111 PRO A CA 1
ATOM 867 C C . PRO A 1 111 ? -11.206 16.531 11.515 1.00 97.38 111 PRO A C 1
ATOM 869 O O . PRO A 1 111 ? -10.777 17.365 12.319 1.00 97.38 111 PRO A O 1
ATOM 872 N N . SER A 1 112 ? -10.415 15.809 10.716 1.00 97.00 112 SER A N 1
ATOM 873 C CA . SER A 1 112 ? -8.982 16.085 10.652 1.00 97.00 112 SER A CA 1
ATOM 874 C C . SER A 1 112 ? -8.697 17.394 9.915 1.00 97.00 112 SER A C 1
ATOM 876 O O . SER A 1 112 ? -9.509 17.881 9.118 1.00 97.00 112 SER A O 1
ATOM 878 N N . VAL A 1 113 ? -7.548 17.990 10.228 1.00 96.19 113 VAL A N 1
ATOM 879 C CA . VAL A 1 113 ? -7.101 19.273 9.689 1.00 96.19 113 VAL A CA 1
ATOM 880 C C . VAL A 1 113 ? -5.626 19.185 9.319 1.00 96.19 113 VAL A C 1
ATOM 882 O O . VAL A 1 113 ? -4.817 18.816 10.170 1.00 96.19 113 VAL A O 1
ATOM 885 N N . THR A 1 114 ? -5.302 19.608 8.101 1.00 94.81 114 THR A N 1
ATOM 886 C CA . THR A 1 114 ? -3.937 19.769 7.579 1.00 94.81 114 THR A CA 1
ATOM 887 C C . THR A 1 114 ? -3.767 21.210 7.125 1.00 94.81 114 THR A C 1
ATOM 889 O O . THR A 1 114 ? -4.642 21.746 6.437 1.00 94.81 114 THR A O 1
ATOM 892 N N . ASP A 1 115 ? -2.701 21.884 7.553 1.00 93.75 115 ASP A N 1
ATOM 893 C CA . ASP A 1 115 ? -2.428 23.285 7.190 1.00 93.75 115 ASP A CA 1
ATOM 894 C C . ASP A 1 115 ? -3.626 24.229 7.443 1.00 93.75 115 ASP A C 1
ATOM 896 O O . ASP A 1 115 ? -3.936 25.146 6.676 1.00 93.75 115 ASP A O 1
ATOM 900 N N . GLY A 1 116 ? -4.373 23.970 8.521 1.00 93.94 116 GLY A N 1
ATOM 901 C CA . GLY A 1 116 ? -5.560 24.746 8.894 1.00 93.94 116 GLY A CA 1
ATOM 902 C C . GLY A 1 116 ? -6.813 24.491 8.043 1.00 93.94 116 GLY A C 1
ATOM 903 O O . GLY A 1 116 ? -7.853 25.096 8.313 1.00 93.94 116 GLY A O 1
ATOM 904 N N . LYS A 1 117 ? -6.766 23.586 7.059 1.00 95.06 117 LYS A N 1
ATOM 905 C CA . LYS A 1 117 ? -7.912 23.184 6.229 1.00 95.06 117 LYS A CA 1
ATOM 906 C C . LYS A 1 117 ? -8.421 21.809 6.642 1.00 95.06 117 LYS A C 1
ATOM 908 O O . LYS A 1 117 ? -7.643 20.909 6.928 1.00 95.06 117 LYS A O 1
ATOM 913 N N . LYS A 1 118 ? -9.744 21.648 6.680 1.00 94.31 118 LYS A N 1
ATOM 914 C CA . LYS A 1 118 ? -10.361 20.346 6.955 1.00 94.31 118 LYS A CA 1
ATOM 915 C C . LYS A 1 118 ? -10.143 19.402 5.779 1.00 94.31 118 LYS A C 1
ATOM 917 O O . LYS A 1 118 ? -10.350 19.809 4.636 1.00 94.31 118 LYS A O 1
ATOM 922 N N . GLU A 1 119 ? -9.817 18.155 6.081 1.00 91.81 119 GLU A N 1
ATOM 923 C CA . GLU A 1 119 ? -9.766 17.097 5.075 1.00 91.81 119 GLU A CA 1
ATOM 924 C C . GLU A 1 119 ? -11.160 16.766 4.532 1.00 91.81 119 GLU A C 1
ATOM 926 O O . GLU A 1 119 ? -12.176 16.975 5.203 1.00 91.81 119 GLU A O 1
ATOM 931 N N . LEU A 1 120 ? -11.208 16.242 3.300 1.00 90.31 120 LEU A N 1
ATOM 932 C CA . LEU A 1 120 ? -12.464 15.871 2.638 1.00 90.31 120 LEU A CA 1
ATOM 933 C C . LEU A 1 120 ? -13.194 14.748 3.375 1.00 90.31 120 LEU A C 1
ATOM 935 O O . LEU A 1 120 ? -14.395 14.863 3.594 1.00 90.31 120 LEU A O 1
ATOM 939 N N . LYS A 1 121 ? -12.480 13.679 3.734 1.00 91.75 121 LYS A N 1
ATOM 940 C CA . LYS A 1 121 ? -12.930 12.572 4.586 1.00 91.75 121 LYS A CA 1
ATOM 941 C C . LYS A 1 121 ? -11.700 11.883 5.173 1.00 91.75 121 LYS A C 1
ATOM 943 O O . LYS A 1 121 ? -10.695 11.725 4.477 1.00 91.75 121 LYS A O 1
ATOM 948 N N . THR A 1 122 ? -11.825 11.402 6.404 1.00 93.94 122 THR A N 1
ATOM 949 C CA . THR A 1 122 ? -10.757 10.665 7.092 1.00 93.94 122 THR A CA 1
ATOM 950 C C . THR A 1 122 ? -11.320 9.394 7.698 1.00 93.94 122 THR A C 1
ATOM 952 O O . THR A 1 122 ? -12.306 9.444 8.427 1.00 93.94 122 THR A O 1
ATOM 955 N N . SER A 1 123 ? -10.699 8.260 7.393 1.00 95.12 123 SER A N 1
ATOM 956 C CA . SER A 1 123 ? -11.004 6.971 8.005 1.00 95.12 123 SER A CA 1
ATOM 957 C C . SER A 1 123 ? -10.274 6.848 9.337 1.00 95.12 123 SER A C 1
ATOM 959 O O . SER A 1 123 ? -9.065 7.056 9.387 1.00 95.12 123 SER A O 1
ATOM 961 N N . ILE A 1 124 ? -10.986 6.467 10.392 1.00 96.62 124 ILE A N 1
ATOM 962 C CA . ILE A 1 124 ? -10.425 6.141 11.711 1.00 96.62 124 ILE A CA 1
ATOM 963 C C . ILE A 1 124 ? -10.940 4.782 12.182 1.00 96.62 124 ILE A C 1
ATOM 965 O O . ILE A 1 124 ? -12.033 4.371 11.789 1.00 96.62 124 ILE A O 1
ATOM 969 N N . ASN A 1 125 ? -10.179 4.121 13.054 1.00 97.69 125 ASN A N 1
ATOM 970 C CA . ASN A 1 125 ? -10.629 2.906 13.723 1.00 97.69 125 ASN A CA 1
ATOM 971 C C . ASN A 1 125 ? -11.211 3.265 15.090 1.00 97.69 125 ASN A C 1
ATOM 973 O O . ASN A 1 125 ? -10.600 4.001 15.863 1.00 97.69 125 ASN A O 1
ATOM 977 N N . VAL A 1 126 ? -12.396 2.750 15.394 1.00 98.38 126 VAL A N 1
ATOM 978 C CA . VAL A 1 126 ? -13.047 2.898 16.695 1.00 98.38 126 VAL A CA 1
ATOM 979 C C . VAL A 1 126 ? -13.219 1.508 17.281 1.00 98.38 126 VAL A C 1
ATOM 981 O O . VAL A 1 126 ? -13.958 0.688 16.737 1.00 98.38 126 VAL A O 1
ATOM 984 N N . LEU A 1 127 ? -12.507 1.235 18.367 1.00 98.50 127 LEU A N 1
ATOM 985 C CA . LEU A 1 127 ? -12.546 -0.035 19.069 1.00 98.50 127 LEU A CA 1
ATOM 986 C C . LEU A 1 127 ? -13.587 0.043 20.179 1.00 98.50 127 LEU A C 1
ATOM 988 O O . LEU A 1 127 ? -13.457 0.856 21.091 1.00 98.50 127 LEU A O 1
ATOM 992 N N . PHE A 1 128 ? -14.578 -0.839 20.127 1.00 98.44 128 PHE A N 1
ATOM 993 C CA . PHE A 1 128 ? -15.484 -1.096 21.236 1.00 98.44 128 PHE A CA 1
ATOM 994 C C . PHE A 1 128 ? -15.064 -2.372 21.956 1.00 98.44 128 PHE A C 1
ATOM 996 O O . PHE A 1 128 ? -14.835 -3.405 21.325 1.00 98.44 128 PHE A O 1
ATOM 1003 N N . THR A 1 129 ? -14.965 -2.304 23.280 1.00 98.12 129 THR A N 1
ATOM 1004 C CA . THR A 1 129 ? -14.672 -3.455 24.141 1.00 98.12 129 THR A CA 1
ATOM 1005 C C . THR A 1 129 ? -15.849 -3.689 25.067 1.00 98.12 129 THR A C 1
ATOM 1007 O O . THR A 1 129 ? -16.257 -2.786 25.795 1.00 98.12 129 THR A O 1
ATOM 1010 N N . ILE A 1 130 ? -16.375 -4.907 25.051 1.00 97.00 130 ILE A N 1
ATOM 1011 C CA . ILE A 1 130 ? -17.373 -5.381 25.999 1.00 97.00 130 ILE A CA 1
ATOM 1012 C C . ILE A 1 130 ? -16.624 -6.203 27.035 1.00 97.00 130 ILE A C 1
ATOM 1014 O O . ILE A 1 130 ? -15.941 -7.167 26.690 1.00 97.00 130 ILE A O 1
ATOM 1018 N N . SER A 1 131 ? -16.697 -5.769 28.287 1.00 96.31 131 SER A N 1
ATOM 1019 C CA . SER A 1 131 ? -16.159 -6.515 29.417 1.00 96.31 131 SER A CA 1
ATOM 1020 C C . SER A 1 131 ? -16.864 -6.129 30.704 1.00 96.31 131 SER A C 1
ATOM 1022 O O . SER A 1 131 ? -17.301 -4.986 30.860 1.00 96.31 131 SER A O 1
ATOM 1024 N N . ASN A 1 132 ? -16.953 -7.061 31.653 1.00 93.50 132 ASN A N 1
ATOM 1025 C CA . ASN A 1 132 ? -17.575 -6.811 32.959 1.00 93.50 132 ASN A CA 1
ATOM 1026 C C . ASN A 1 132 ? -19.001 -6.230 32.835 1.00 93.50 132 ASN A C 1
ATOM 1028 O O . ASN A 1 132 ? -19.356 -5.281 33.541 1.00 93.50 132 ASN A O 1
ATOM 1032 N N . ASN A 1 133 ? -19.797 -6.782 31.910 1.00 93.94 133 ASN A N 1
ATOM 1033 C CA . ASN A 1 133 ? -21.165 -6.352 31.591 1.00 93.94 133 ASN A CA 1
ATOM 1034 C C . ASN A 1 133 ? -21.280 -4.877 31.157 1.00 93.94 133 ASN A C 1
ATOM 1036 O O . ASN A 1 133 ? -22.325 -4.253 31.334 1.00 93.94 133 ASN A O 1
ATOM 1040 N N . LYS A 1 134 ? -20.198 -4.288 30.639 1.00 96.00 134 LYS A N 1
ATOM 1041 C CA . LYS A 1 134 ? -20.153 -2.903 30.166 1.00 96.00 134 LYS A CA 1
ATOM 1042 C C . LYS A 1 134 ? -19.485 -2.823 28.813 1.00 96.00 134 LYS A C 1
ATOM 1044 O O . LYS A 1 134 ? -18.601 -3.616 28.502 1.00 96.00 134 LYS A O 1
ATOM 1049 N N . ILE A 1 135 ? -19.878 -1.819 28.044 1.00 97.38 135 ILE A N 1
ATOM 1050 C CA . ILE A 1 135 ? -19.232 -1.463 26.790 1.00 97.38 135 ILE A CA 1
ATOM 1051 C C . ILE A 1 135 ? -18.474 -0.149 26.950 1.00 97.38 135 ILE A C 1
ATOM 1053 O O . ILE A 1 135 ? -19.001 0.836 27.469 1.00 97.38 135 ILE A O 1
ATOM 1057 N N . ASP A 1 136 ? -17.232 -0.135 26.494 1.00 98.06 136 ASP A N 1
ATOM 1058 C CA . ASP A 1 136 ? -16.422 1.069 26.355 1.00 98.06 136 ASP A CA 1
ATOM 1059 C C . ASP A 1 136 ? -15.975 1.218 24.902 1.00 98.06 136 ASP A C 1
ATOM 1061 O O . ASP A 1 136 ? -15.985 0.245 24.144 1.00 98.06 136 ASP A O 1
ATOM 1065 N N . GLY A 1 137 ? -15.610 2.432 24.502 1.00 97.75 137 GLY A N 1
ATOM 1066 C CA . GLY A 1 137 ? -15.208 2.727 23.136 1.00 97.75 137 GLY A CA 1
ATOM 1067 C C . GLY A 1 137 ? -14.146 3.810 23.073 1.00 97.75 137 GLY A C 1
ATOM 1068 O O . GLY A 1 137 ? -14.205 4.800 23.800 1.00 97.75 137 GLY A O 1
ATOM 1069 N N . SER A 1 138 ? -13.182 3.649 22.176 1.00 98.06 138 SER A N 1
ATOM 1070 C CA . SER A 1 138 ? -12.164 4.667 21.924 1.00 98.06 138 SER A CA 1
ATOM 1071 C C . SER A 1 138 ? -11.635 4.584 20.498 1.00 98.06 138 SER A C 1
ATOM 1073 O O . SER A 1 138 ? -11.844 3.597 19.791 1.00 98.06 138 SER A O 1
ATOM 1075 N N . ILE A 1 139 ? -10.978 5.651 20.045 1.00 98.12 139 ILE A N 1
ATOM 1076 C CA . ILE A 1 139 ? -10.278 5.621 18.759 1.00 98.12 139 ILE A CA 1
ATOM 1077 C C . ILE A 1 139 ? -8.982 4.841 18.934 1.00 98.12 139 ILE A C 1
ATOM 1079 O O . ILE A 1 139 ? -8.123 5.234 19.724 1.00 98.12 139 ILE A O 1
ATOM 1083 N N . GLU A 1 140 ? -8.819 3.792 18.138 1.00 96.56 140 GLU A N 1
ATOM 1084 C CA . GLU A 1 140 ? -7.555 3.085 17.999 1.00 96.56 140 GLU A CA 1
ATOM 1085 C C . GLU A 1 140 ? -6.768 3.729 16.858 1.00 96.56 140 GLU A C 1
ATOM 1087 O O . GLU A 1 140 ? -7.161 3.689 15.691 1.00 96.56 140 GLU A O 1
ATOM 1092 N N . ARG A 1 141 ? -5.685 4.422 17.208 1.00 94.31 141 ARG A N 1
ATOM 1093 C CA . ARG A 1 141 ? -4.871 5.146 16.229 1.00 94.31 141 ARG A CA 1
ATOM 1094 C C . ARG A 1 141 ? -4.057 4.179 15.393 1.00 94.31 141 ARG A C 1
ATOM 1096 O O . ARG A 1 141 ? -3.541 3.191 15.909 1.00 94.31 141 ARG A O 1
ATOM 1103 N N . VAL A 1 142 ? -3.904 4.512 14.115 1.00 89.88 142 VAL A N 1
ATOM 1104 C CA . VAL A 1 142 ? -2.967 3.790 13.261 1.00 89.88 142 VAL A CA 1
ATOM 1105 C C . VAL A 1 142 ? -1.567 4.258 13.625 1.00 89.88 142 VAL A C 1
ATOM 1107 O O . VAL A 1 142 ? -1.242 5.449 13.552 1.00 89.88 142 VAL A O 1
ATOM 1110 N N . ASP A 1 143 ? -0.760 3.302 14.060 1.00 87.69 143 ASP A N 1
ATOM 1111 C CA . ASP A 1 143 ? 0.651 3.493 14.340 1.00 87.69 143 ASP A CA 1
ATOM 1112 C C . ASP A 1 143 ? 1.445 3.144 13.079 1.00 87.69 143 ASP A C 1
ATOM 1114 O O . ASP A 1 143 ? 1.808 1.991 12.841 1.00 87.69 143 ASP A O 1
ATOM 1118 N N . PHE A 1 144 ? 1.625 4.147 12.218 1.00 82.25 144 PHE A N 1
ATOM 1119 C CA . PHE A 1 144 ? 2.364 3.984 10.968 1.00 82.25 144 PHE A CA 1
ATOM 1120 C C . PHE A 1 144 ? 3.836 3.647 11.215 1.00 82.25 144 PHE A C 1
ATOM 1122 O O . PHE A 1 144 ? 4.397 2.877 10.446 1.00 82.25 144 PHE A O 1
ATOM 1129 N N . GLU A 1 145 ? 4.436 4.155 12.296 1.00 84.25 145 GLU A N 1
ATOM 1130 C CA . GLU A 1 145 ? 5.827 3.850 12.645 1.00 84.25 145 GLU A CA 1
ATOM 1131 C C . GLU A 1 145 ? 5.965 2.366 12.981 1.00 84.25 145 GLU A C 1
ATOM 1133 O O . GLU A 1 145 ? 6.762 1.663 12.366 1.00 84.25 145 GLU A O 1
ATOM 1138 N N . LYS A 1 146 ? 5.105 1.849 13.863 1.00 85.81 146 LYS A N 1
ATOM 1139 C CA . LYS A 1 146 ? 5.098 0.423 14.205 1.00 85.81 146 LYS A CA 1
ATOM 1140 C C . LYS A 1 146 ? 4.731 -0.473 13.020 1.00 85.81 146 LYS A C 1
ATOM 1142 O O . LYS A 1 146 ? 5.254 -1.581 12.898 1.00 85.81 146 LYS A O 1
ATOM 1147 N N . PHE A 1 147 ? 3.822 -0.022 12.152 1.00 82.00 147 PHE A N 1
ATOM 1148 C CA . PHE A 1 147 ? 3.507 -0.734 10.914 1.00 82.00 147 PHE A CA 1
ATOM 1149 C C . PHE A 1 147 ? 4.740 -0.826 10.009 1.00 82.00 147 PHE A C 1
ATOM 1151 O O . PHE A 1 147 ? 5.059 -1.915 9.544 1.00 82.00 147 PHE A O 1
ATOM 1158 N N . GLU A 1 148 ? 5.474 0.267 9.808 1.00 80.88 148 GLU A N 1
ATOM 1159 C CA . GLU A 1 148 ? 6.723 0.263 9.039 1.00 80.88 148 GLU A CA 1
ATOM 1160 C C . GLU A 1 148 ? 7.801 -0.618 9.693 1.00 80.88 148 GLU A C 1
ATOM 1162 O O . GLU A 1 148 ? 8.431 -1.419 9.004 1.00 80.88 148 GLU A O 1
ATOM 1167 N N . GLU A 1 149 ? 7.959 -0.555 11.018 1.00 84.12 149 GLU A N 1
ATOM 1168 C CA . GLU A 1 149 ? 8.890 -1.406 11.778 1.00 84.12 149 GLU A CA 1
ATOM 1169 C C . GLU A 1 149 ? 8.582 -2.903 11.646 1.00 84.12 149 GLU A C 1
ATOM 1171 O O . GLU A 1 149 ? 9.492 -3.736 11.713 1.00 84.12 149 GLU A O 1
ATOM 1176 N N . SER A 1 150 ? 7.317 -3.272 11.419 1.00 81.25 150 SER A N 1
ATOM 1177 C CA . SER A 1 150 ? 6.937 -4.675 11.216 1.00 81.25 150 SER A CA 1
ATOM 1178 C C . SER A 1 150 ? 7.580 -5.304 9.972 1.00 81.25 150 SER A C 1
ATOM 1180 O O . SER A 1 150 ? 7.701 -6.524 9.907 1.00 81.25 150 SER A O 1
ATOM 1182 N N . PHE A 1 151 ? 8.066 -4.485 9.032 1.00 80.00 151 PHE A N 1
ATOM 1183 C CA . PHE A 1 151 ? 8.782 -4.931 7.835 1.00 80.00 151 PHE A CA 1
ATOM 1184 C C . PHE A 1 151 ? 10.309 -4.904 7.984 1.00 80.00 151 PHE A C 1
ATOM 1186 O O . PHE A 1 151 ? 11.008 -5.282 7.048 1.00 80.00 151 PHE A O 1
ATOM 1193 N N . ASP A 1 152 ? 10.853 -4.467 9.126 1.00 84.56 152 ASP A N 1
ATOM 1194 C CA . ASP A 1 152 ? 12.306 -4.331 9.317 1.00 84.56 152 ASP A CA 1
ATOM 1195 C C . ASP A 1 152 ? 13.020 -5.646 9.652 1.00 84.56 152 ASP A C 1
ATOM 1197 O O . ASP A 1 152 ? 14.252 -5.702 9.668 1.00 84.56 152 ASP A O 1
ATOM 1201 N N . HIS A 1 153 ? 12.267 -6.704 9.934 1.00 83.12 153 HIS A N 1
ATOM 1202 C CA . HIS A 1 153 ? 12.800 -8.010 10.288 1.00 83.12 153 HIS A CA 1
ATOM 1203 C C . HIS A 1 153 ? 12.104 -9.104 9.478 1.00 83.12 153 HIS A C 1
ATOM 1205 O O . HIS A 1 153 ? 10.923 -8.973 9.150 1.00 83.12 153 HIS A O 1
ATOM 1211 N N . PRO A 1 154 ? 12.820 -10.187 9.128 1.00 83.12 154 PRO A N 1
ATOM 1212 C CA . PRO A 1 154 ? 12.193 -11.306 8.452 1.00 83.12 154 PRO A CA 1
ATOM 1213 C C . PRO A 1 154 ? 11.145 -11.923 9.380 1.00 83.12 154 PRO A C 1
ATOM 1215 O O . PRO A 1 154 ? 11.406 -12.171 10.558 1.00 83.12 154 PRO A O 1
ATOM 1218 N N . THR A 1 155 ? 9.966 -12.175 8.832 1.00 78.88 155 THR A N 1
ATOM 1219 C CA . THR A 1 155 ? 8.909 -12.947 9.478 1.00 78.88 155 THR A CA 1
ATOM 1220 C C . THR A 1 155 ? 8.643 -14.189 8.645 1.00 78.88 155 THR A C 1
ATOM 1222 O O . THR A 1 155 ? 8.806 -14.176 7.419 1.00 78.88 155 THR A O 1
ATOM 1225 N N . ASP A 1 156 ? 8.271 -15.283 9.308 1.00 78.06 156 ASP A N 1
ATOM 1226 C CA . ASP A 1 156 ? 7.851 -16.479 8.590 1.00 78.06 156 ASP A CA 1
ATOM 1227 C C . ASP A 1 156 ? 6.583 -16.149 7.785 1.00 78.06 156 ASP A C 1
ATOM 1229 O O . ASP A 1 156 ? 5.649 -15.550 8.326 1.00 78.06 156 ASP A O 1
ATOM 1233 N N . PRO A 1 157 ? 6.529 -16.507 6.493 1.00 76.88 157 PRO A N 1
ATOM 1234 C CA . PRO A 1 157 ? 5.413 -16.152 5.639 1.00 76.88 157 PRO A CA 1
ATOM 1235 C C . PRO A 1 157 ? 4.152 -16.868 6.116 1.00 76.88 157 PRO A C 1
ATOM 1237 O O . PRO A 1 157 ? 4.099 -18.098 6.184 1.00 76.88 157 PRO A O 1
ATOM 1240 N N . GLU A 1 158 ? 3.111 -16.092 6.398 1.00 75.94 158 GLU A N 1
ATOM 1241 C CA . GLU A 1 158 ? 1.804 -16.630 6.751 1.00 75.94 158 GLU A CA 1
ATOM 1242 C C . GLU A 1 158 ? 1.023 -17.000 5.481 1.00 75.94 158 GLU A C 1
ATOM 1244 O O . GLU A 1 158 ? 0.736 -16.159 4.625 1.00 75.94 158 GLU A O 1
ATOM 1249 N N . ILE A 1 159 ? 0.653 -18.277 5.345 1.00 73.44 159 ILE A N 1
ATOM 1250 C CA . ILE A 1 159 ? -0.209 -18.738 4.251 1.00 73.44 159 ILE A CA 1
ATOM 1251 C C . ILE A 1 159 ? -1.664 -18.501 4.659 1.00 73.44 159 ILE A C 1
ATOM 1253 O O . ILE A 1 159 ? -2.271 -19.313 5.354 1.00 73.44 159 ILE A O 1
ATOM 1257 N N . THR A 1 160 ? -2.239 -17.394 4.195 1.00 70.25 160 THR A N 1
ATOM 1258 C CA . THR A 1 160 ? -3.630 -17.016 4.501 1.00 70.25 160 THR A CA 1
ATOM 1259 C C . THR A 1 160 ? -4.661 -17.598 3.524 1.00 70.25 160 THR A C 1
ATOM 1261 O O . THR A 1 160 ? -5.865 -17.510 3.772 1.00 70.25 160 THR A O 1
ATOM 1264 N N . ASN A 1 161 ? -4.222 -18.225 2.423 1.00 69.31 161 ASN A N 1
ATOM 1265 C CA . ASN A 1 161 ? -5.108 -18.855 1.441 1.00 69.31 161 ASN A CA 1
ATOM 1266 C C . ASN A 1 161 ? -5.722 -20.147 2.006 1.00 69.31 161 ASN A C 1
ATOM 1268 O O . ASN A 1 161 ? -5.018 -21.129 2.238 1.00 69.31 161 ASN A O 1
ATOM 1272 N N . LYS A 1 162 ? -7.044 -20.139 2.212 1.00 72.69 162 LYS A N 1
ATOM 1273 C CA . LYS A 1 162 ? -7.810 -21.282 2.739 1.00 72.69 162 LYS A CA 1
ATOM 1274 C C . LYS A 1 162 ? -8.416 -22.165 1.643 1.00 72.69 162 LYS A C 1
ATOM 1276 O O . LYS A 1 162 ? -8.764 -23.309 1.924 1.00 72.69 162 LYS A O 1
ATOM 1281 N N . ASP A 1 163 ? -8.519 -21.653 0.418 1.00 78.25 163 ASP A N 1
ATOM 1282 C CA . ASP A 1 163 ? -9.184 -22.325 -0.706 1.00 78.25 163 ASP A CA 1
ATOM 1283 C C . ASP A 1 163 ? -8.239 -23.278 -1.444 1.00 78.25 163 ASP A C 1
ATOM 1285 O O . ASP A 1 163 ? -8.639 -24.343 -1.914 1.00 78.25 163 ASP A O 1
ATOM 1289 N N . TYR A 1 164 ? -6.958 -22.912 -1.512 1.00 73.75 164 TYR A N 1
ATOM 1290 C CA . TYR A 1 164 ? -5.912 -23.701 -2.144 1.00 73.75 164 TYR A CA 1
ATOM 1291 C C . TYR A 1 164 ? -4.832 -24.025 -1.123 1.00 73.75 164 TYR A C 1
ATOM 1293 O O . TYR A 1 164 ? -4.245 -23.133 -0.513 1.00 73.75 164 TYR A O 1
ATOM 1301 N N . GLN A 1 165 ? -4.503 -25.310 -0.983 1.00 68.56 165 GLN A N 1
ATOM 1302 C CA . GLN A 1 165 ? -3.322 -25.704 -0.224 1.00 68.56 165 GLN A CA 1
ATOM 1303 C C . GLN A 1 165 ? -2.069 -25.301 -1.003 1.00 68.56 165 GLN A C 1
ATOM 1305 O O . GLN A 1 165 ? -1.570 -26.059 -1.837 1.00 68.56 165 GLN A O 1
ATOM 1310 N N . TYR A 1 166 ? -1.552 -24.105 -0.730 1.00 65.94 166 TYR A N 1
ATOM 1311 C CA . TYR A 1 166 ? -0.216 -23.736 -1.167 1.00 65.94 166 TYR A CA 1
ATOM 1312 C C . TYR A 1 166 ? 0.790 -24.670 -0.486 1.00 65.94 166 TYR A C 1
ATOM 1314 O O . TYR A 1 166 ? 0.972 -24.639 0.729 1.00 65.94 166 TYR A O 1
ATOM 1322 N N . ARG A 1 167 ? 1.420 -25.550 -1.270 1.00 67.94 167 ARG A N 1
ATOM 1323 C CA . ARG A 1 167 ? 2.428 -26.503 -0.794 1.00 67.94 167 ARG A CA 1
ATOM 1324 C C . ARG A 1 167 ? 3.756 -26.227 -1.480 1.00 67.94 167 ARG A C 1
ATOM 1326 O O . ARG A 1 167 ? 4.190 -26.996 -2.332 1.00 67.94 167 ARG A O 1
ATOM 1333 N N . ASN A 1 168 ? 4.426 -25.145 -1.099 1.00 75.56 168 ASN A N 1
ATOM 1334 C CA . ASN A 1 168 ? 5.865 -25.101 -1.317 1.00 75.56 168 ASN A CA 1
ATOM 1335 C C . ASN A 1 168 ? 6.530 -25.900 -0.189 1.00 75.56 168 ASN A C 1
ATOM 1337 O O . ASN A 1 168 ? 6.735 -25.389 0.907 1.00 75.56 168 ASN A O 1
ATOM 1341 N N . VAL A 1 169 ? 6.835 -27.173 -0.452 1.00 82.12 169 VAL A N 1
ATOM 1342 C CA . VAL A 1 169 ? 7.485 -28.073 0.523 1.00 82.12 169 VAL A CA 1
ATOM 1343 C C . VAL A 1 169 ? 8.859 -27.574 0.975 1.00 82.12 169 VAL A C 1
ATOM 1345 O O . VAL A 1 169 ? 9.340 -27.989 2.023 1.00 82.12 169 VAL A O 1
ATOM 1348 N N . ASN A 1 170 ? 9.469 -26.666 0.209 1.00 84.94 170 ASN A N 1
ATOM 1349 C CA . ASN A 1 170 ? 10.740 -26.041 0.544 1.00 84.94 170 ASN A CA 1
ATOM 1350 C C . ASN A 1 170 ? 10.576 -24.741 1.334 1.00 84.94 170 ASN A C 1
ATOM 1352 O O . ASN A 1 170 ? 11.589 -24.172 1.721 1.00 84.94 170 ASN A O 1
ATOM 1356 N N . LEU A 1 171 ? 9.348 -24.271 1.596 1.00 82.25 171 LEU A N 1
ATOM 1357 C CA . LEU A 1 171 ? 9.116 -23.032 2.343 1.00 82.25 171 LEU A CA 1
ATOM 1358 C C . LEU A 1 171 ? 9.871 -22.994 3.684 1.00 82.25 171 LEU A C 1
ATOM 1360 O O . LEU A 1 171 ? 10.562 -22.007 3.922 1.00 82.25 171 LEU A O 1
ATOM 1364 N N . PRO A 1 172 ? 9.852 -24.070 4.502 1.00 82.62 172 PRO A N 1
ATOM 1365 C CA . PRO A 1 172 ? 10.601 -24.104 5.760 1.00 82.62 172 PRO A CA 1
ATOM 1366 C C . PRO A 1 172 ? 12.127 -24.134 5.584 1.00 82.62 172 PRO A C 1
ATOM 1368 O O . PRO A 1 172 ? 12.855 -23.947 6.552 1.00 82.62 172 PRO A O 1
ATOM 1371 N N . ASN A 1 173 ? 12.621 -24.409 4.373 1.00 87.44 173 ASN A N 1
ATOM 1372 C CA . ASN A 1 173 ? 14.050 -24.487 4.074 1.00 87.44 173 ASN A CA 1
ATOM 1373 C C . ASN A 1 173 ? 14.625 -23.142 3.607 1.00 87.44 173 ASN A C 1
ATOM 1375 O O . ASN A 1 173 ? 15.844 -23.025 3.471 1.00 87.44 173 ASN A O 1
ATOM 1379 N N . TYR A 1 174 ? 13.787 -22.140 3.320 1.00 85.69 174 TYR A N 1
ATOM 1380 C CA . TYR A 1 174 ? 14.285 -20.822 2.945 1.00 85.69 174 TYR A CA 1
ATOM 1381 C C . TYR A 1 174 ? 14.782 -20.062 4.168 1.00 85.69 174 TYR A C 1
ATOM 1383 O O . TYR A 1 174 ? 14.127 -20.000 5.204 1.00 85.69 174 TYR A O 1
ATOM 1391 N N . LYS A 1 175 ? 15.926 -19.403 3.999 1.00 87.12 175 LYS A N 1
ATOM 1392 C CA . LYS A 1 175 ? 16.343 -18.312 4.870 1.00 87.12 175 LYS A CA 1
ATOM 1393 C C . LYS A 1 175 ? 15.811 -17.014 4.271 1.00 87.12 175 LYS A C 1
ATOM 1395 O O . LYS A 1 175 ? 16.199 -16.659 3.161 1.00 87.12 175 LYS A O 1
ATOM 1400 N N . ILE A 1 176 ? 14.930 -16.329 4.992 1.00 86.81 176 ILE A N 1
ATOM 1401 C CA . ILE A 1 176 ? 14.387 -15.034 4.572 1.00 86.81 176 ILE A CA 1
ATOM 1402 C C . ILE A 1 176 ? 15.263 -13.927 5.153 1.00 86.81 176 ILE A C 1
ATOM 1404 O O . ILE A 1 176 ? 15.598 -13.937 6.337 1.00 86.81 176 ILE A O 1
ATOM 1408 N N . GLU A 1 177 ? 15.636 -12.974 4.307 1.00 88.00 177 GLU A N 1
ATOM 1409 C CA . GLU A 1 177 ? 16.412 -11.795 4.678 1.00 88.00 177 GLU A CA 1
ATOM 1410 C C . GLU A 1 177 ? 15.659 -10.535 4.252 1.00 88.00 177 GLU A C 1
ATOM 1412 O O . GLU A 1 177 ? 14.925 -10.541 3.264 1.00 88.00 177 GLU A O 1
ATOM 1417 N N . VAL A 1 178 ? 15.845 -9.451 5.005 1.00 89.31 178 VAL A N 1
ATOM 1418 C CA . VAL A 1 178 ? 15.201 -8.160 4.750 1.00 89.31 178 VAL A CA 1
ATOM 1419 C C . VAL A 1 178 ? 16.259 -7.138 4.383 1.00 89.31 178 VAL A C 1
ATOM 1421 O O . VAL A 1 178 ? 17.232 -6.957 5.115 1.00 89.31 178 VAL A O 1
ATOM 1424 N N . TRP A 1 179 ? 16.022 -6.432 3.281 1.00 90.75 179 TRP A N 1
ATOM 1425 C CA . TRP A 1 179 ? 16.842 -5.317 2.831 1.00 90.75 179 TRP A CA 1
ATOM 1426 C C . TRP A 1 179 ? 15.980 -4.058 2.740 1.00 90.75 179 TRP A C 1
ATOM 1428 O O . TRP A 1 179 ? 15.037 -3.997 1.954 1.00 90.75 179 TRP A O 1
ATOM 1438 N N . ASN A 1 180 ? 16.294 -3.062 3.562 1.00 90.38 180 ASN A N 1
ATOM 1439 C CA . ASN A 1 180 ? 15.558 -1.807 3.684 1.00 90.38 180 ASN A CA 1
ATOM 1440 C C . ASN A 1 180 ? 16.531 -0.613 3.706 1.00 90.38 180 ASN A C 1
ATOM 1442 O O . ASN A 1 180 ? 17.751 -0.769 3.645 1.00 90.38 180 ASN A O 1
ATOM 1446 N N . THR A 1 181 ? 16.005 0.602 3.809 1.00 90.25 181 THR A N 1
ATOM 1447 C CA . THR A 1 181 ? 16.800 1.840 3.890 1.00 90.25 181 THR A CA 1
ATOM 1448 C C . THR A 1 181 ? 17.682 1.930 5.140 1.00 90.25 181 THR A C 1
ATOM 1450 O O . THR A 1 181 ? 18.622 2.720 5.166 1.00 90.25 181 THR A O 1
ATOM 1453 N N . LYS A 1 182 ? 17.393 1.152 6.194 1.00 89.00 182 LYS A N 1
ATOM 1454 C CA . LYS A 1 182 ? 18.141 1.165 7.461 1.00 89.00 182 LYS A CA 1
ATOM 1455 C C . LYS A 1 182 ? 19.390 0.281 7.401 1.00 89.00 182 LYS A C 1
ATOM 1457 O O . LYS A 1 182 ? 20.363 0.570 8.094 1.00 89.00 182 LYS A O 1
ATOM 1462 N N . ASN A 1 183 ? 19.372 -0.787 6.601 1.00 90.19 183 ASN A N 1
ATOM 1463 C CA . ASN A 1 183 ? 20.447 -1.782 6.536 1.00 90.19 183 ASN A CA 1
ATOM 1464 C C . ASN A 1 183 ? 21.108 -1.923 5.152 1.00 90.19 183 ASN A C 1
ATOM 1466 O O . ASN A 1 183 ? 21.999 -2.754 4.982 1.00 90.19 183 ASN A O 1
ATOM 1470 N N . SER A 1 184 ? 20.698 -1.116 4.172 1.00 91.69 184 SER A N 1
ATOM 1471 C CA . SER A 1 184 ? 21.196 -1.175 2.798 1.00 91.69 184 SER A CA 1
ATOM 1472 C C . SER A 1 184 ? 21.229 0.208 2.139 1.00 91.69 184 SER A C 1
ATOM 1474 O O . SER A 1 184 ? 20.819 1.206 2.724 1.00 91.69 184 SER A O 1
ATOM 1476 N N . SER A 1 185 ? 21.700 0.267 0.892 1.00 93.75 185 SER A N 1
ATOM 1477 C CA . SER A 1 185 ? 21.671 1.468 0.045 1.00 93.75 185 SER A CA 1
ATOM 1478 C C . SER A 1 185 ? 20.371 1.635 -0.764 1.00 93.75 185 SER A C 1
ATOM 1480 O O . SER A 1 185 ? 20.340 2.391 -1.740 1.00 93.75 185 SER A O 1
ATOM 1482 N N . LEU A 1 186 ? 19.295 0.926 -0.402 1.00 93.12 186 LEU A N 1
ATOM 1483 C CA . LEU A 1 186 ? 17.964 1.132 -0.978 1.00 93.12 186 LEU A CA 1
ATOM 1484 C C . LEU A 1 186 ? 17.489 2.571 -0.713 1.00 93.12 186 LEU A C 1
ATOM 1486 O O . LEU A 1 186 ? 17.605 3.064 0.406 1.00 93.12 186 LEU A O 1
ATOM 1490 N N . ILE A 1 187 ? 16.943 3.247 -1.728 1.00 90.44 187 ILE A N 1
ATOM 1491 C CA . ILE A 1 187 ? 16.563 4.670 -1.626 1.00 90.44 187 ILE A CA 1
ATOM 1492 C C . ILE A 1 187 ? 15.279 4.867 -0.813 1.00 90.44 187 ILE A C 1
ATOM 1494 O O . ILE A 1 187 ? 15.213 5.760 0.034 1.00 90.44 187 ILE A O 1
ATOM 1498 N N . LYS A 1 188 ? 14.260 4.038 -1.054 1.00 89.50 188 LYS A N 1
ATOM 1499 C CA . LYS A 1 188 ? 13.015 3.983 -0.274 1.00 89.50 188 LYS A CA 1
ATOM 1500 C C . LYS A 1 188 ? 12.521 2.548 -0.116 1.00 89.50 188 LYS A C 1
ATOM 1502 O O . LYS A 1 188 ? 12.619 1.744 -1.040 1.00 89.50 188 LYS A O 1
ATOM 1507 N N . ASN A 1 189 ? 11.885 2.272 1.021 1.00 87.00 189 ASN A N 1
ATOM 1508 C CA . ASN A 1 189 ? 11.260 0.973 1.301 1.00 87.00 189 ASN A CA 1
ATOM 1509 C C . ASN A 1 189 ? 10.035 0.695 0.413 1.00 87.00 189 ASN A C 1
ATOM 1511 O O . ASN A 1 189 ? 9.670 -0.457 0.211 1.00 87.00 189 ASN A O 1
ATOM 1515 N N . ASN A 1 190 ? 9.412 1.739 -0.145 1.00 84.00 190 ASN A N 1
ATOM 1516 C CA . ASN A 1 190 ? 8.316 1.593 -1.097 1.00 84.00 190 ASN A CA 1
ATOM 1517 C C . ASN A 1 190 ? 8.861 1.275 -2.501 1.00 84.00 190 ASN A C 1
ATOM 1519 O O . ASN A 1 190 ? 9.192 2.182 -3.272 1.00 84.00 190 ASN A O 1
ATOM 1523 N N . VAL A 1 191 ? 8.977 -0.019 -2.797 1.00 89.75 191 VAL A N 1
ATOM 1524 C CA . VAL A 1 191 ? 9.368 -0.545 -4.109 1.00 89.75 191 VAL A CA 1
ATOM 1525 C C . VAL A 1 191 ? 8.109 -0.809 -4.930 1.00 89.75 191 VAL A C 1
ATOM 1527 O O . VAL A 1 191 ? 7.286 -1.643 -4.564 1.00 89.75 191 VAL A O 1
ATOM 1530 N N . ALA A 1 192 ? 7.960 -0.096 -6.045 1.00 87.56 192 ALA A N 1
ATOM 1531 C CA . ALA A 1 192 ? 6.770 -0.173 -6.888 1.00 87.56 192 ALA A CA 1
ATOM 1532 C C . ALA A 1 192 ? 6.836 -1.328 -7.901 1.00 87.56 192 ALA A C 1
ATOM 1534 O O . ALA A 1 192 ? 5.822 -1.963 -8.175 1.00 87.56 192 ALA A O 1
ATOM 1535 N N . HIS A 1 193 ? 8.024 -1.600 -8.450 1.00 92.56 193 HIS A N 1
ATOM 1536 C CA . HIS A 1 193 ? 8.245 -2.659 -9.439 1.00 92.56 193 HIS A CA 1
ATOM 1537 C C . HIS A 1 193 ? 9.548 -3.394 -9.141 1.00 92.56 193 HIS A C 1
ATOM 1539 O O . HIS A 1 193 ? 10.519 -2.787 -8.679 1.00 92.56 193 HIS A O 1
ATOM 1545 N N . ILE A 1 194 ? 9.553 -4.691 -9.428 1.00 94.81 194 ILE A N 1
ATOM 1546 C CA . ILE A 1 194 ? 10.685 -5.594 -9.256 1.00 94.81 194 ILE A CA 1
ATOM 1547 C C . ILE A 1 194 ? 10.732 -6.557 -10.439 1.00 94.81 194 ILE A C 1
ATOM 1549 O O . ILE A 1 194 ? 9.684 -7.000 -10.908 1.00 94.81 194 ILE A O 1
ATOM 1553 N N . ASP A 1 195 ? 11.932 -6.881 -10.900 1.00 95.12 195 ASP A N 1
ATOM 1554 C CA . ASP A 1 195 ? 12.170 -7.993 -11.817 1.00 95.12 195 ASP A CA 1
ATOM 1555 C C . ASP A 1 195 ? 13.567 -8.583 -11.569 1.00 95.12 195 ASP A C 1
ATOM 1557 O O . ASP A 1 195 ? 14.391 -7.967 -10.887 1.00 95.12 195 ASP A O 1
ATOM 1561 N N . ILE A 1 196 ? 13.830 -9.787 -12.070 1.00 94.12 196 ILE A N 1
ATOM 1562 C CA . ILE A 1 196 ? 15.061 -10.538 -11.797 1.00 94.12 196 ILE A CA 1
ATOM 1563 C C . ILE A 1 196 ? 15.682 -10.972 -13.122 1.00 94.12 196 ILE A C 1
ATOM 1565 O O . ILE A 1 196 ? 15.005 -11.559 -13.964 1.00 94.12 196 ILE A O 1
ATOM 1569 N N . ASP A 1 197 ? 16.968 -10.675 -13.312 1.00 92.56 197 ASP A N 1
ATOM 1570 C CA . ASP A 1 197 ? 17.706 -11.131 -14.494 1.00 92.56 197 ASP A CA 1
ATOM 1571 C C . ASP A 1 197 ? 18.250 -12.560 -14.335 1.00 92.56 197 ASP A C 1
ATOM 1573 O O . ASP A 1 197 ? 18.236 -13.142 -13.249 1.00 92.56 197 ASP A O 1
ATOM 1577 N N . SER A 1 198 ? 18.751 -13.149 -15.424 1.00 92.44 198 SER A N 1
ATOM 1578 C CA . SER A 1 198 ? 19.269 -14.524 -15.420 1.00 92.44 198 SER A CA 1
ATOM 1579 C C . SER A 1 198 ? 20.536 -14.724 -14.572 1.00 92.44 198 SER A C 1
ATOM 1581 O O . SER A 1 198 ? 20.973 -15.859 -14.381 1.00 92.44 198 SER A O 1
ATOM 1583 N N . ASN A 1 199 ? 21.119 -13.639 -14.046 1.00 91.94 199 ASN A N 1
ATOM 1584 C CA . ASN A 1 199 ? 22.269 -13.645 -13.142 1.00 91.94 199 ASN A CA 1
ATOM 1585 C C . ASN A 1 199 ? 21.859 -13.379 -11.681 1.00 91.94 199 ASN A C 1
ATOM 1587 O O . ASN A 1 199 ? 22.703 -12.970 -10.879 1.00 91.94 199 ASN A O 1
ATOM 1591 N N . ASP A 1 200 ? 20.579 -13.573 -11.351 1.00 91.88 200 ASP A N 1
ATOM 1592 C CA . ASP A 1 200 ? 19.983 -13.370 -10.027 1.00 91.88 200 ASP A CA 1
ATOM 1593 C C . ASP A 1 200 ? 20.109 -11.932 -9.490 1.00 91.88 200 ASP A C 1
ATOM 1595 O O . ASP A 1 200 ? 19.983 -11.696 -8.282 1.00 91.88 200 ASP A O 1
ATOM 1599 N N . LYS A 1 201 ? 20.339 -10.933 -10.356 1.00 93.62 201 LYS A N 1
ATOM 1600 C CA . LYS A 1 201 ? 20.280 -9.537 -9.913 1.00 93.62 201 LYS A CA 1
ATOM 1601 C C . LYS A 1 201 ? 18.837 -9.088 -9.862 1.00 93.62 201 LYS A C 1
ATOM 1603 O O . LYS A 1 201 ? 18.070 -9.272 -10.806 1.00 93.62 201 LYS A O 1
ATOM 1608 N N . VAL A 1 202 ? 18.498 -8.421 -8.770 1.00 95.56 202 VAL A N 1
ATOM 1609 C CA . VAL A 1 202 ? 17.153 -7.900 -8.552 1.00 95.56 202 VAL A CA 1
ATOM 1610 C C . VAL A 1 202 ? 17.119 -6.440 -8.980 1.00 95.56 202 VAL A C 1
ATOM 1612 O O . VAL A 1 202 ? 17.789 -5.591 -8.392 1.00 95.56 202 VAL A O 1
ATOM 1615 N N . TRP A 1 203 ? 16.337 -6.143 -10.006 1.00 95.50 203 TRP A N 1
ATOM 1616 C CA . TRP A 1 203 ? 16.105 -4.794 -10.502 1.00 95.50 203 TRP A CA 1
ATOM 1617 C C . TRP A 1 203 ? 14.865 -4.227 -9.829 1.00 95.50 203 TRP A C 1
ATOM 1619 O O . TRP A 1 203 ? 13.829 -4.884 -9.786 1.00 95.50 203 TRP A O 1
ATOM 1629 N N . THR A 1 204 ? 14.956 -3.012 -9.296 1.00 95.06 204 THR A N 1
ATOM 1630 C CA . THR A 1 204 ? 13.867 -2.394 -8.538 1.00 95.06 204 THR A CA 1
ATOM 1631 C C . THR A 1 204 ? 13.600 -0.965 -8.983 1.00 95.06 204 THR A C 1
ATOM 1633 O O . THR A 1 204 ? 14.514 -0.209 -9.313 1.00 95.06 204 THR A O 1
ATOM 1636 N N . LEU A 1 205 ? 12.324 -0.576 -8.948 1.00 92.75 205 LEU A N 1
ATOM 1637 C CA . LEU A 1 205 ? 11.897 0.818 -9.005 1.00 92.75 205 LEU A CA 1
ATOM 1638 C C . LEU A 1 205 ? 11.471 1.286 -7.617 1.00 92.75 205 LEU A C 1
ATOM 1640 O O . LEU A 1 205 ? 10.365 0.993 -7.163 1.00 92.75 205 LEU A O 1
ATOM 1644 N N . SER A 1 206 ? 12.345 2.045 -6.962 1.00 88.06 206 SER A N 1
ATOM 1645 C CA . SER A 1 206 ? 12.103 2.662 -5.657 1.00 88.06 206 SER A CA 1
ATOM 1646 C C . SER A 1 206 ? 12.105 4.178 -5.816 1.00 88.06 206 SER A C 1
ATOM 1648 O O . SER A 1 206 ? 13.045 4.736 -6.367 1.00 88.06 206 SER A O 1
ATOM 1650 N N . ASP A 1 207 ? 11.043 4.869 -5.398 1.00 84.81 207 ASP A N 1
ATOM 1651 C CA . ASP A 1 207 ? 10.919 6.331 -5.561 1.00 84.81 207 ASP A CA 1
ATOM 1652 C C . ASP A 1 207 ? 11.138 6.839 -6.997 1.00 84.81 207 ASP A C 1
ATOM 1654 O O . ASP A 1 207 ? 11.760 7.877 -7.220 1.00 84.81 207 ASP A O 1
ATOM 1658 N N . THR A 1 208 ? 10.659 6.096 -7.998 1.00 86.88 208 THR A N 1
ATOM 1659 C CA . THR A 1 208 ? 10.889 6.374 -9.431 1.00 86.88 208 THR A CA 1
ATOM 1660 C C . THR A 1 208 ? 12.361 6.285 -9.877 1.00 86.88 208 THR A C 1
ATOM 1662 O O . THR A 1 208 ? 12.731 6.758 -10.955 1.00 86.88 208 THR A O 1
ATOM 1665 N N . LYS A 1 209 ? 13.218 5.669 -9.060 1.00 89.56 209 LYS A N 1
ATOM 1666 C CA . LYS A 1 209 ? 14.644 5.445 -9.312 1.00 89.56 209 LYS A CA 1
ATOM 1667 C C . LYS A 1 209 ? 14.885 3.971 -9.595 1.00 89.56 209 LYS A C 1
ATOM 1669 O O . LYS A 1 209 ? 14.365 3.116 -8.884 1.00 89.56 209 LYS A O 1
ATOM 1674 N N . LEU A 1 210 ? 15.677 3.692 -10.625 1.00 92.06 210 LEU A N 1
ATOM 1675 C CA . LEU A 1 210 ? 16.070 2.335 -10.978 1.00 92.06 210 LEU A CA 1
ATOM 1676 C C . LEU A 1 210 ? 17.318 1.940 -10.182 1.00 92.06 210 LEU A C 1
ATOM 1678 O O . LEU A 1 210 ? 18.362 2.587 -10.300 1.00 92.06 210 LEU A O 1
ATOM 1682 N N . GLN A 1 211 ? 17.200 0.895 -9.366 1.00 93.75 211 GLN A N 1
ATOM 1683 C CA . GLN A 1 211 ? 18.305 0.312 -8.611 1.00 93.75 211 GLN A CA 1
ATOM 1684 C C . GLN A 1 211 ? 18.494 -1.160 -8.977 1.00 93.75 211 GLN A C 1
ATOM 1686 O O . GLN A 1 211 ? 17.546 -1.845 -9.353 1.00 93.75 211 GLN A O 1
ATOM 1691 N N . VAL A 1 212 ? 19.726 -1.645 -8.854 1.00 94.81 212 VAL A N 1
ATOM 1692 C CA . VAL A 1 212 ? 20.076 -3.056 -9.043 1.00 94.81 212 VAL A CA 1
ATOM 1693 C C . VAL A 1 212 ? 20.694 -3.578 -7.761 1.00 94.81 212 VAL A C 1
ATOM 1695 O O . VAL A 1 212 ? 21.653 -3.001 -7.251 1.00 94.81 212 VAL A O 1
ATOM 1698 N N . PHE A 1 213 ? 20.151 -4.669 -7.241 1.00 95.62 213 PHE A N 1
ATOM 1699 C CA . PHE A 1 213 ? 20.670 -5.367 -6.080 1.00 95.62 213 PHE A CA 1
ATOM 1700 C C . PHE A 1 213 ? 21.487 -6.580 -6.511 1.00 95.62 213 PHE A C 1
ATOM 1702 O O . PHE A 1 213 ? 21.018 -7.434 -7.260 1.00 95.62 213 PHE A O 1
ATOM 1709 N N . ASN A 1 214 ? 22.722 -6.647 -6.019 1.00 90.44 214 ASN A N 1
ATOM 1710 C CA . ASN A 1 214 ? 23.700 -7.684 -6.361 1.00 90.44 214 ASN A CA 1
ATOM 1711 C C . ASN A 1 214 ? 23.883 -8.743 -5.257 1.00 90.44 214 ASN A C 1
ATOM 1713 O O . ASN A 1 214 ? 24.918 -9.406 -5.207 1.00 90.44 214 ASN A O 1
ATOM 1717 N N . GLY A 1 215 ? 22.932 -8.848 -4.324 1.00 89.56 215 GLY A N 1
ATOM 1718 C CA . GLY A 1 215 ? 23.047 -9.707 -3.142 1.00 89.56 215 GLY A CA 1
ATOM 1719 C C . GLY A 1 215 ? 23.737 -9.045 -1.944 1.00 89.56 215 GLY A C 1
ATOM 1720 O O . GLY A 1 215 ? 23.794 -9.642 -0.872 1.00 89.56 215 GLY A O 1
ATOM 1721 N N . LYS A 1 216 ? 24.261 -7.821 -2.098 1.00 88.69 216 LYS A N 1
ATOM 1722 C CA . LYS A 1 216 ? 24.917 -7.082 -1.009 1.00 88.69 216 LYS A CA 1
ATOM 1723 C C . LYS A 1 216 ? 24.495 -5.621 -0.914 1.00 88.69 216 LYS A C 1
ATOM 1725 O O . LYS A 1 216 ? 24.255 -5.136 0.182 1.00 88.69 216 LYS A O 1
ATOM 1730 N N . ASN A 1 217 ? 24.444 -4.911 -2.038 1.00 91.75 217 ASN A N 1
ATOM 1731 C CA . ASN A 1 217 ? 24.113 -3.488 -2.085 1.00 91.75 217 ASN A CA 1
ATOM 1732 C C . ASN A 1 217 ? 23.152 -3.196 -3.237 1.00 91.75 217 ASN A C 1
ATOM 1734 O O . ASN A 1 217 ? 23.155 -3.903 -4.244 1.00 91.75 217 ASN A O 1
ATOM 1738 N N . PHE A 1 218 ? 22.382 -2.116 -3.096 1.00 94.88 218 PHE A N 1
ATOM 1739 C CA . PHE A 1 218 ? 21.623 -1.512 -4.187 1.00 94.88 218 PHE A CA 1
ATOM 1740 C C . PHE A 1 218 ? 22.462 -0.430 -4.863 1.00 94.88 218 PHE A C 1
ATOM 1742 O O . PHE A 1 218 ? 22.899 0.527 -4.218 1.00 94.88 218 PHE A O 1
ATOM 1749 N N . GLU A 1 219 ? 22.654 -0.551 -6.166 1.00 93.69 219 GLU A N 1
ATOM 1750 C CA . GLU A 1 219 ? 23.384 0.414 -6.983 1.00 93.69 219 GLU A CA 1
ATOM 1751 C C . GLU A 1 219 ? 22.412 1.153 -7.899 1.00 93.69 219 GLU A C 1
ATOM 1753 O O . GLU A 1 219 ? 21.524 0.549 -8.497 1.00 93.69 219 GLU A O 1
ATOM 1758 N N . LEU A 1 220 ? 22.562 2.474 -7.998 1.00 90.75 220 LEU A N 1
ATOM 1759 C CA . LEU A 1 220 ? 21.778 3.287 -8.923 1.00 90.75 220 LEU A CA 1
ATOM 1760 C C . LEU A 1 220 ? 22.152 2.946 -10.366 1.00 90.75 220 LEU A C 1
ATOM 1762 O O . LEU A 1 220 ? 23.319 3.025 -10.745 1.00 90.75 220 LEU A O 1
ATOM 1766 N N . ASN A 1 221 ? 21.146 2.648 -11.182 1.00 86.06 221 ASN A N 1
ATOM 1767 C CA . ASN A 1 221 ? 21.289 2.498 -12.622 1.00 86.06 221 ASN A CA 1
ATOM 1768 C C . ASN A 1 221 ? 20.403 3.545 -13.298 1.00 86.06 221 ASN A C 1
ATOM 1770 O O . ASN A 1 221 ? 19.291 3.261 -13.727 1.00 86.06 221 ASN A O 1
ATOM 1774 N N . GLU A 1 222 ? 20.859 4.798 -13.300 1.00 74.75 222 GLU A N 1
ATOM 1775 C CA . GLU A 1 222 ? 20.107 5.906 -13.887 1.00 74.75 222 GLU A CA 1
ATOM 1776 C C . GLU A 1 222 ? 20.545 6.198 -15.321 1.00 74.75 222 GLU A C 1
ATOM 1778 O O . GLU A 1 222 ? 21.732 6.218 -15.647 1.00 74.75 222 GLU A O 1
ATOM 1783 N N . TYR A 1 223 ? 19.565 6.534 -16.156 1.00 72.88 223 TYR A N 1
ATOM 1784 C CA . TYR A 1 223 ? 19.800 7.164 -17.446 1.00 72.88 223 TYR A CA 1
ATOM 1785 C C . TYR A 1 223 ? 19.678 8.680 -17.328 1.00 72.88 223 TYR A C 1
ATOM 1787 O O . TYR A 1 223 ? 18.625 9.195 -16.948 1.00 72.88 223 TYR A O 1
ATOM 1795 N N . ILE A 1 224 ? 20.733 9.399 -17.708 1.00 66.19 224 ILE A N 1
ATOM 1796 C CA . ILE A 1 224 ? 20.702 10.857 -17.848 1.00 66.19 224 ILE A CA 1
ATOM 1797 C C . ILE A 1 224 ? 20.496 11.179 -19.332 1.00 66.19 224 ILE A C 1
ATOM 1799 O O . ILE A 1 224 ? 21.447 11.150 -20.117 1.00 66.19 224 ILE A O 1
ATOM 1803 N N . ASP A 1 225 ? 19.264 11.509 -19.730 1.00 63.94 225 ASP A N 1
ATOM 1804 C CA . ASP A 1 225 ? 19.020 12.070 -21.063 1.00 63.94 225 ASP A CA 1
ATOM 1805 C C . ASP A 1 225 ? 19.449 13.545 -21.076 1.00 63.94 225 ASP A C 1
ATOM 1807 O O . ASP A 1 225 ? 18.713 14.433 -20.649 1.00 63.94 225 ASP A O 1
ATOM 1811 N N . LEU A 1 226 ? 20.638 13.827 -21.613 1.00 60.12 226 LEU A N 1
ATOM 1812 C CA . LEU A 1 226 ? 21.160 15.195 -21.760 1.00 60.12 226 LEU A CA 1
ATOM 1813 C C . LEU A 1 226 ? 20.247 16.115 -22.597 1.00 60.12 226 LEU A C 1
ATOM 1815 O O . LEU A 1 226 ? 20.417 17.333 -22.569 1.00 60.12 226 LEU A O 1
ATOM 1819 N N . LYS A 1 227 ? 19.305 15.558 -23.373 1.00 60.88 227 LYS A N 1
ATOM 1820 C CA . LYS A 1 227 ? 18.355 16.310 -24.208 1.00 60.88 227 LYS A CA 1
ATOM 1821 C C . LYS A 1 227 ? 16.992 16.495 -23.545 1.00 60.88 227 LYS A C 1
ATOM 1823 O O . LYS A 1 227 ? 16.170 17.238 -24.082 1.00 60.88 227 LYS A O 1
ATOM 1828 N N . ASN A 1 228 ? 16.743 15.849 -22.409 1.00 59.06 228 ASN A N 1
ATOM 1829 C CA . ASN A 1 228 ? 15.472 15.895 -21.705 1.00 59.06 228 ASN A CA 1
ATOM 1830 C C . ASN A 1 228 ? 15.723 16.127 -20.207 1.00 59.06 228 ASN A C 1
ATOM 1832 O O . ASN A 1 228 ? 15.834 15.195 -19.423 1.00 59.06 228 ASN A O 1
ATOM 1836 N N . ASN A 1 229 ? 15.773 17.398 -19.797 1.00 54.03 229 ASN A N 1
ATOM 1837 C CA . ASN A 1 229 ? 15.908 17.801 -18.386 1.00 54.03 229 ASN A CA 1
ATOM 1838 C C . ASN A 1 229 ? 14.631 17.551 -17.556 1.00 54.03 229 ASN A C 1
ATOM 1840 O O . ASN A 1 229 ? 14.499 18.077 -16.445 1.00 54.03 229 ASN A O 1
ATOM 1844 N N . ASN A 1 230 ? 13.647 16.835 -18.106 1.00 52.75 230 ASN A N 1
ATOM 1845 C CA . ASN A 1 230 ? 12.372 16.625 -17.448 1.00 52.75 230 ASN A CA 1
ATOM 1846 C C . ASN A 1 230 ? 12.528 15.543 -16.375 1.00 52.75 230 ASN A C 1
ATOM 1848 O O . ASN A 1 230 ? 12.937 14.427 -16.658 1.00 52.75 230 ASN A O 1
ATOM 1852 N N . LYS A 1 231 ? 12.239 15.911 -15.126 1.00 54.62 231 LYS A N 1
ATOM 1853 C CA . LYS A 1 231 ? 12.490 15.121 -13.910 1.00 54.62 231 LYS A CA 1
ATOM 1854 C C . LYS A 1 231 ? 11.424 14.039 -13.657 1.00 54.62 231 LYS A C 1
ATOM 1856 O O . LYS A 1 231 ? 11.035 13.841 -12.508 1.00 54.62 231 LYS A O 1
ATOM 1861 N N . SER A 1 232 ? 10.864 13.407 -14.685 1.00 62.44 232 SER A N 1
ATOM 1862 C CA . SER A 1 232 ? 9.829 12.382 -14.486 1.00 62.44 232 SER A CA 1
ATOM 1863 C C . SER A 1 232 ? 10.484 11.014 -14.372 1.00 62.44 232 SER A C 1
ATOM 1865 O O . SER A 1 232 ? 10.911 10.463 -15.369 1.00 62.44 232 SER A O 1
ATOM 1867 N N . GLY A 1 233 ? 10.596 10.456 -13.168 1.00 82.44 233 GLY A N 1
ATOM 1868 C CA . GLY A 1 233 ? 11.323 9.199 -12.972 1.00 82.44 233 GLY A CA 1
ATOM 1869 C C . GLY A 1 233 ? 10.734 7.977 -13.701 1.00 82.44 233 GLY A C 1
ATOM 1870 O O . GLY A 1 233 ? 9.913 8.072 -14.614 1.00 82.44 233 GLY A O 1
ATOM 1871 N N . PHE A 1 234 ? 11.213 6.797 -13.335 1.00 89.12 234 PHE A N 1
ATOM 1872 C CA . PHE A 1 234 ? 10.819 5.530 -13.946 1.00 89.12 234 PHE A CA 1
ATOM 1873 C C . PHE A 1 234 ? 9.566 4.948 -13.287 1.00 89.12 234 PHE A C 1
ATOM 1875 O O . PHE A 1 234 ? 9.372 5.090 -12.079 1.00 89.12 234 PHE A O 1
ATOM 1882 N N . TYR A 1 235 ? 8.720 4.301 -14.090 1.00 90.06 235 TYR A N 1
ATOM 1883 C CA . TYR A 1 235 ? 7.389 3.839 -13.684 1.00 90.06 235 TYR A CA 1
ATOM 1884 C C . TYR A 1 235 ? 7.110 2.375 -14.006 1.00 90.06 235 TYR A C 1
ATOM 1886 O O . TYR A 1 235 ? 6.182 1.828 -13.439 1.00 90.06 235 TYR A O 1
ATOM 1894 N N . GLU A 1 236 ? 7.868 1.737 -14.897 1.00 94.06 236 GLU A N 1
ATOM 1895 C CA . GLU A 1 236 ? 7.715 0.306 -15.165 1.00 94.06 236 GLU A CA 1
ATOM 1896 C C . GLU A 1 236 ? 9.057 -0.297 -15.564 1.00 94.06 236 GLU A C 1
ATOM 1898 O O . GLU A 1 236 ? 9.848 0.350 -16.261 1.00 94.06 236 GLU A O 1
ATOM 1903 N N . ILE A 1 237 ? 9.282 -1.540 -15.142 1.00 95.31 237 ILE A N 1
ATOM 1904 C CA . ILE A 1 237 ? 10.403 -2.371 -15.571 1.00 95.31 237 ILE A CA 1
ATOM 1905 C C . ILE A 1 237 ? 9.910 -3.761 -15.935 1.00 95.31 237 ILE A C 1
ATOM 1907 O O . ILE A 1 237 ? 8.996 -4.284 -15.303 1.00 95.31 237 ILE A O 1
ATOM 1911 N N . SER A 1 238 ? 10.545 -4.362 -16.930 1.00 96.12 238 SER A N 1
ATOM 1912 C CA . SER A 1 238 ? 10.452 -5.797 -17.150 1.00 96.12 238 SER A CA 1
ATOM 1913 C C . SER A 1 238 ? 11.707 -6.316 -17.840 1.00 96.12 238 SER A C 1
ATOM 1915 O O . SER A 1 238 ? 12.329 -5.596 -18.617 1.00 96.12 238 SER A O 1
ATOM 1917 N N . ILE A 1 239 ? 12.095 -7.550 -17.564 1.00 95.38 239 ILE A N 1
ATOM 1918 C CA . ILE A 1 239 ? 13.290 -8.195 -18.096 1.00 95.38 239 ILE A CA 1
ATOM 1919 C C . ILE A 1 239 ? 12.842 -9.390 -18.924 1.00 95.38 239 ILE A C 1
ATOM 1921 O O . ILE A 1 239 ? 11.968 -10.166 -18.535 1.00 95.38 239 ILE A O 1
ATOM 1925 N N . ASN A 1 240 ? 13.396 -9.506 -20.126 1.00 93.31 240 ASN A N 1
ATOM 1926 C CA . ASN A 1 240 ? 13.098 -10.629 -21.004 1.00 93.31 240 ASN A CA 1
ATOM 1927 C C . ASN A 1 240 ? 14.115 -11.766 -20.825 1.00 93.31 240 ASN A C 1
ATOM 1929 O O . ASN A 1 240 ? 15.097 -11.649 -20.102 1.00 93.31 240 ASN A O 1
ATOM 1933 N N . GLN A 1 241 ? 13.908 -12.880 -21.526 1.00 90.12 241 GLN A N 1
ATOM 1934 C CA . GLN A 1 241 ? 14.715 -14.097 -21.347 1.00 90.12 241 GLN A CA 1
ATOM 1935 C C . GLN A 1 241 ? 16.160 -13.986 -21.860 1.00 90.12 241 GLN A C 1
ATOM 1937 O O . GLN A 1 241 ? 16.928 -14.937 -21.746 1.00 90.12 241 GLN A O 1
ATOM 1942 N N . ILE A 1 242 ? 16.520 -12.859 -22.476 1.00 91.31 242 ILE A N 1
ATOM 1943 C CA . ILE A 1 242 ? 17.875 -12.570 -22.958 1.00 91.31 242 ILE A CA 1
ATOM 1944 C C . ILE A 1 242 ? 18.521 -11.419 -22.170 1.00 91.31 242 ILE A C 1
ATOM 1946 O O . ILE A 1 242 ? 19.448 -10.790 -22.677 1.00 91.31 242 ILE A O 1
ATOM 1950 N N . ASP A 1 243 ? 18.015 -11.134 -20.964 1.00 92.88 243 ASP A N 1
ATOM 1951 C CA . ASP A 1 243 ? 18.461 -10.071 -20.052 1.00 92.88 243 ASP A CA 1
ATOM 1952 C C . ASP A 1 243 ? 18.449 -8.656 -20.656 1.00 92.88 243 ASP A C 1
ATOM 1954 O O . ASP A 1 243 ? 19.190 -7.764 -20.235 1.00 92.88 243 ASP A O 1
ATOM 1958 N N . GLU A 1 244 ? 17.590 -8.407 -21.647 1.00 94.38 244 GLU A N 1
ATOM 1959 C CA . GLU A 1 244 ? 17.289 -7.039 -22.053 1.00 94.38 244 GLU A CA 1
ATOM 1960 C C . GLU A 1 244 ? 16.254 -6.461 -21.086 1.00 94.38 244 GLU A C 1
ATOM 1962 O O . GLU A 1 244 ? 15.122 -6.944 -20.997 1.00 94.38 244 GLU A O 1
ATOM 1967 N N . VAL A 1 245 ? 16.647 -5.408 -20.373 1.00 95.19 245 VAL A N 1
ATOM 1968 C CA . VAL A 1 245 ? 15.788 -4.715 -19.411 1.00 95.19 245 VAL A CA 1
ATOM 1969 C C . VAL A 1 245 ? 14.990 -3.653 -20.149 1.00 95.19 245 VAL A C 1
ATOM 1971 O O . VAL A 1 245 ? 15.555 -2.716 -20.707 1.00 95.19 245 VAL A O 1
ATOM 1974 N N . TRP A 1 246 ? 13.675 -3.775 -20.142 1.00 95.75 246 TRP A N 1
ATOM 1975 C CA . TRP A 1 246 ? 12.736 -2.800 -20.671 1.00 95.75 246 TRP A CA 1
ATOM 1976 C C . TRP A 1 246 ? 12.304 -1.865 -19.556 1.00 95.75 246 TRP A C 1
ATOM 1978 O O . TRP A 1 246 ? 11.867 -2.311 -18.500 1.00 95.75 246 TRP A O 1
ATOM 1988 N N . VAL A 1 247 ? 12.420 -0.561 -19.792 1.00 94.50 247 VAL A N 1
ATOM 1989 C CA . VAL A 1 247 ? 12.118 0.461 -18.789 1.00 94.50 247 VAL A CA 1
ATOM 1990 C C . VAL A 1 247 ? 11.249 1.536 -19.413 1.00 94.50 247 VAL A C 1
ATOM 1992 O O . VAL A 1 247 ? 11.598 2.098 -20.453 1.00 94.50 247 VAL A O 1
ATOM 1995 N N . TYR A 1 248 ? 10.142 1.873 -18.760 1.00 92.69 248 TYR A N 1
ATOM 1996 C CA . TYR A 1 248 ? 9.372 3.066 -19.091 1.00 92.69 248 TYR A CA 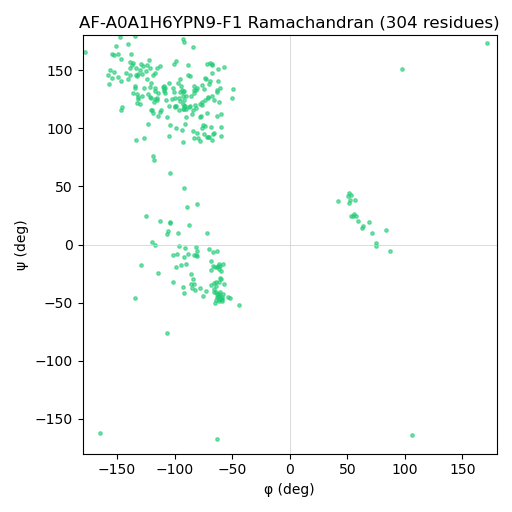1
ATOM 1997 C C . TYR A 1 248 ? 9.540 4.128 -18.007 1.00 92.69 248 TYR A C 1
ATOM 1999 O O . TYR A 1 248 ? 9.394 3.871 -16.812 1.00 92.69 248 TYR A O 1
ATOM 2007 N N . GLY A 1 249 ? 9.856 5.345 -18.432 1.00 88.88 249 GLY A N 1
ATOM 2008 C CA . GLY A 1 249 ? 10.086 6.489 -17.556 1.00 88.88 249 GLY A CA 1
ATOM 2009 C C . GLY A 1 249 ? 10.365 7.735 -18.368 1.00 88.88 249 GLY A C 1
ATOM 2010 O O . GLY A 1 249 ? 10.621 7.656 -19.566 1.00 88.88 249 GLY A O 1
ATOM 2011 N N . ASN A 1 250 ? 10.305 8.911 -17.754 1.00 83.31 250 ASN A N 1
ATOM 2012 C CA . ASN A 1 250 ? 10.515 10.175 -18.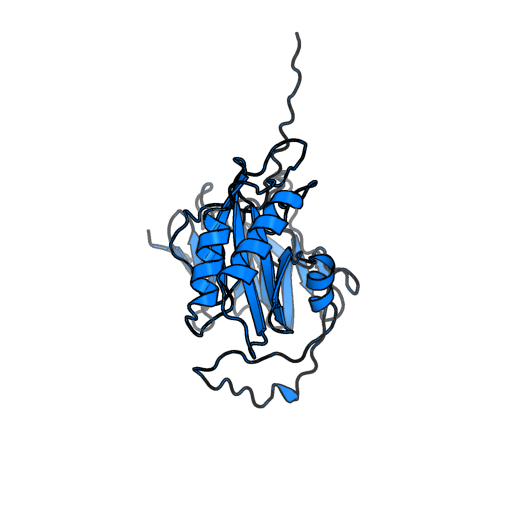466 1.00 83.31 250 ASN A CA 1
ATOM 2013 C C . ASN A 1 250 ? 9.614 10.365 -19.718 1.00 83.31 250 ASN A C 1
ATOM 2015 O O . ASN A 1 250 ? 9.979 11.093 -20.643 1.00 83.31 250 ASN A O 1
ATOM 2019 N N . GLY A 1 251 ? 8.453 9.692 -19.771 1.00 84.38 251 GLY A N 1
ATOM 2020 C CA . GLY A 1 251 ? 7.556 9.672 -20.938 1.00 84.38 251 GLY A CA 1
ATOM 2021 C C . GLY A 1 251 ? 8.109 8.929 -22.161 1.00 84.38 251 GLY A C 1
ATOM 2022 O O . GLY A 1 251 ? 7.668 9.178 -23.278 1.00 84.38 251 GLY A O 1
ATOM 2023 N N . MET A 1 252 ? 9.108 8.068 -21.973 1.00 89.12 252 MET A N 1
ATOM 2024 C CA . MET A 1 252 ? 9.827 7.371 -23.037 1.00 89.12 252 MET A CA 1
ATOM 2025 C C . MET A 1 252 ? 10.032 5.901 -22.675 1.00 89.12 252 MET A C 1
ATOM 2027 O O . MET A 1 252 ? 10.064 5.524 -21.503 1.00 89.12 252 MET A O 1
ATOM 2031 N N . LEU A 1 253 ? 10.213 5.079 -23.705 1.00 92.19 253 LEU A N 1
ATOM 2032 C CA . LEU A 1 253 ? 10.568 3.673 -23.568 1.00 92.19 253 LEU A CA 1
ATOM 2033 C C . LEU A 1 253 ? 12.063 3.481 -23.830 1.00 92.19 253 LEU A C 1
ATOM 2035 O O . LEU A 1 253 ? 12.601 4.001 -24.813 1.00 92.19 253 LEU A O 1
ATOM 2039 N N . TYR A 1 254 ? 12.714 2.710 -22.969 1.00 92.88 254 TYR A N 1
ATOM 2040 C CA . TYR A 1 254 ? 14.131 2.387 -23.048 1.00 92.88 254 TYR A CA 1
ATOM 2041 C C . TYR A 1 254 ? 14.345 0.879 -22.991 1.00 92.88 254 TYR A C 1
ATOM 2043 O O . TYR A 1 254 ? 13.559 0.154 -22.381 1.00 92.88 254 TYR A O 1
ATOM 2051 N N . THR A 1 255 ? 15.447 0.431 -23.581 1.00 94.19 255 THR A N 1
ATOM 2052 C CA . THR A 1 255 ? 16.039 -0.871 -23.288 1.00 94.19 255 THR A CA 1
ATOM 2053 C C . THR A 1 255 ? 17.444 -0.704 -22.725 1.00 94.19 255 THR A C 1
ATOM 2055 O O . THR A 1 255 ? 18.174 0.210 -23.116 1.00 94.19 255 THR A O 1
ATOM 2058 N N . ILE A 1 256 ? 17.831 -1.589 -21.813 1.00 93.62 256 ILE A N 1
ATOM 2059 C CA . ILE A 1 256 ? 19.184 -1.699 -21.276 1.00 93.62 256 ILE A CA 1
ATOM 2060 C C . ILE A 1 256 ? 19.701 -3.079 -21.650 1.00 93.62 256 ILE A C 1
ATOM 2062 O O . ILE A 1 256 ? 19.095 -4.090 -21.307 1.00 93.62 256 ILE A O 1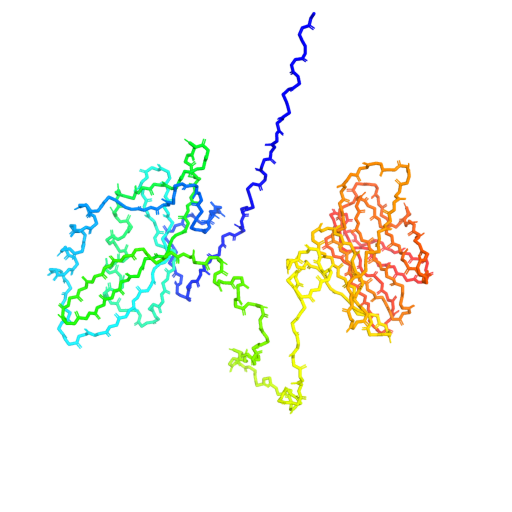
ATOM 2066 N N . ASN A 1 257 ? 20.829 -3.119 -22.349 1.00 90.25 257 ASN A N 1
ATOM 2067 C CA . ASN A 1 257 ? 21.511 -4.361 -22.688 1.00 90.25 257 ASN A CA 1
ATOM 2068 C C . ASN A 1 257 ? 22.995 -4.196 -22.358 1.00 90.25 257 ASN A C 1
ATOM 2070 O O . ASN A 1 257 ? 23.629 -3.258 -22.843 1.00 90.25 257 ASN A O 1
ATOM 2074 N N . ASN A 1 258 ? 23.533 -5.058 -21.490 1.00 85.88 258 ASN A N 1
ATOM 2075 C CA . ASN A 1 258 ? 24.915 -4.975 -21.000 1.00 85.88 258 ASN A CA 1
ATOM 2076 C C . ASN A 1 258 ? 25.291 -3.574 -20.470 1.00 85.88 258 ASN A C 1
ATOM 2078 O O . ASN A 1 258 ? 26.362 -3.045 -20.763 1.00 85.88 258 ASN A O 1
ATOM 2082 N N . GLY A 1 259 ? 24.375 -2.940 -19.730 1.00 85.06 259 GLY A N 1
ATOM 2083 C CA . GLY A 1 259 ? 24.550 -1.587 -19.184 1.00 85.06 259 GLY A CA 1
ATOM 2084 C C . GLY A 1 259 ? 24.412 -0.448 -20.203 1.00 85.06 259 GLY A C 1
ATOM 2085 O O . GLY A 1 259 ? 24.489 0.720 -19.828 1.00 85.06 259 GLY A O 1
ATOM 2086 N N . VAL A 1 260 ? 24.182 -0.755 -21.483 1.00 90.00 260 VAL A N 1
ATOM 2087 C CA . VAL A 1 260 ? 23.985 0.247 -22.534 1.00 90.00 260 VAL A CA 1
ATOM 2088 C C . VAL A 1 260 ? 22.504 0.571 -22.673 1.00 90.00 260 VAL A C 1
ATOM 2090 O O . VAL A 1 260 ? 21.695 -0.288 -23.025 1.00 90.00 260 VAL A O 1
ATOM 2093 N N . TRP A 1 261 ? 22.172 1.838 -22.445 1.00 91.19 261 TRP A N 1
ATOM 2094 C CA . TRP A 1 261 ? 20.827 2.380 -22.586 1.00 91.19 261 TRP A CA 1
ATOM 2095 C C . TRP A 1 261 ? 20.506 2.751 -24.034 1.00 91.19 261 TRP A C 1
ATOM 2097 O O . TRP A 1 261 ? 21.270 3.460 -24.690 1.00 91.19 261 TRP A O 1
ATOM 2107 N N . ASN A 1 262 ? 19.336 2.332 -24.511 1.00 90.94 262 ASN A N 1
ATOM 2108 C CA . ASN A 1 262 ? 18.837 2.610 -25.852 1.00 90.94 262 ASN A CA 1
ATOM 2109 C C . ASN A 1 262 ? 17.396 3.108 -25.786 1.00 90.94 262 ASN A C 1
ATOM 2111 O O . ASN A 1 262 ? 16.523 2.436 -25.245 1.00 90.94 262 ASN A O 1
ATOM 2115 N N . ARG A 1 263 ? 17.124 4.276 -26.370 1.00 90.25 263 ARG A N 1
ATOM 2116 C CA . ARG A 1 263 ? 15.765 4.826 -26.443 1.00 90.25 263 ARG A CA 1
ATOM 2117 C C . ARG A 1 263 ? 14.997 4.230 -27.624 1.00 90.25 263 ARG A C 1
ATOM 2119 O O . ARG A 1 263 ? 15.523 4.148 -28.734 1.00 90.25 263 ARG A O 1
ATOM 2126 N N . GLN A 1 264 ? 13.739 3.862 -27.399 1.00 90.94 264 GLN A N 1
ATOM 2127 C CA . GLN A 1 264 ? 12.874 3.174 -28.360 1.00 90.94 264 GLN A CA 1
ATOM 2128 C C . GLN A 1 264 ? 11.826 4.116 -28.984 1.00 90.94 264 GLN A C 1
ATOM 2130 O O . GLN A 1 264 ? 10.620 3.901 -28.879 1.00 90.94 264 GLN A O 1
ATOM 2135 N N . ASP A 1 265 ? 12.289 5.153 -29.690 1.00 86.00 265 ASP A N 1
ATOM 2136 C CA . ASP A 1 265 ? 11.455 6.255 -30.223 1.00 86.00 265 ASP A CA 1
ATOM 2137 C C . ASP A 1 265 ? 10.364 5.847 -31.229 1.00 86.00 265 ASP A C 1
ATOM 2139 O O . ASP A 1 265 ? 9.488 6.645 -31.554 1.00 86.00 265 ASP A O 1
ATOM 2143 N N . LYS A 1 266 ? 10.453 4.641 -31.796 1.00 88.75 266 LYS A N 1
ATOM 2144 C CA . LYS A 1 266 ? 9.557 4.183 -32.868 1.00 88.75 266 LYS A CA 1
ATOM 2145 C C . LYS A 1 266 ? 8.417 3.302 -32.371 1.00 88.75 266 LYS A C 1
ATOM 2147 O O . LYS A 1 266 ? 7.452 3.130 -33.100 1.00 88.75 266 LYS A O 1
ATOM 2152 N N . ILE A 1 267 ? 8.543 2.726 -31.177 1.00 91.81 267 ILE A N 1
ATOM 2153 C CA . ILE A 1 267 ? 7.600 1.713 -30.681 1.00 91.81 267 ILE A CA 1
ATOM 2154 C C . ILE A 1 267 ? 6.312 2.373 -30.184 1.00 91.81 267 ILE A C 1
ATOM 2156 O O . ILE A 1 267 ? 5.227 1.840 -30.400 1.00 91.81 267 ILE A O 1
ATOM 2160 N N . LEU A 1 268 ? 6.431 3.543 -29.552 1.00 87.94 268 LEU A N 1
ATOM 2161 C CA . LEU A 1 268 ? 5.312 4.268 -28.964 1.00 87.94 268 LEU A CA 1
ATOM 2162 C C . LEU A 1 268 ? 5.211 5.696 -29.521 1.00 87.94 268 LEU A C 1
ATOM 2164 O O . LEU A 1 268 ? 6.236 6.356 -29.713 1.00 87.94 268 LEU A O 1
ATOM 2168 N N . PRO A 1 269 ? 3.989 6.211 -29.740 1.00 84.94 269 PRO A N 1
ATOM 2169 C CA . PRO A 1 269 ? 3.756 7.637 -29.944 1.00 84.94 269 PRO A CA 1
ATOM 2170 C C . PRO A 1 269 ? 4.277 8.483 -28.772 1.00 84.94 269 PRO A C 1
ATOM 2172 O O . PRO A 1 269 ? 4.292 8.034 -27.629 1.00 84.94 269 PRO A O 1
ATOM 2175 N N . LYS A 1 270 ? 4.639 9.746 -29.038 1.00 80.62 270 LYS A N 1
ATOM 2176 C CA . LYS A 1 270 ? 5.190 10.666 -28.019 1.00 80.62 270 LYS A CA 1
ATOM 2177 C C . LYS A 1 270 ? 4.244 10.969 -26.849 1.00 80.62 270 LYS A C 1
ATOM 2179 O O . LYS A 1 270 ? 4.705 11.437 -25.817 1.00 80.62 270 LYS A O 1
ATOM 2184 N N . ASP A 1 271 ? 2.941 10.779 -27.027 1.00 84.44 271 ASP A N 1
ATOM 2185 C CA . ASP A 1 271 ? 1.898 11.018 -26.024 1.00 84.44 271 ASP A CA 1
ATOM 2186 C C . ASP A 1 271 ? 1.333 9.713 -25.430 1.00 84.44 271 ASP A C 1
ATOM 2188 O O . ASP A 1 271 ? 0.293 9.724 -24.760 1.00 84.44 271 ASP A O 1
ATOM 2192 N N . ALA A 1 272 ? 1.991 8.579 -25.691 1.00 88.38 272 ALA A N 1
ATOM 2193 C CA . ALA A 1 272 ? 1.640 7.308 -25.082 1.00 88.38 272 ALA A CA 1
ATOM 2194 C C . ALA A 1 272 ? 2.083 7.277 -23.617 1.00 88.38 272 ALA A C 1
ATOM 2196 O O . ALA A 1 272 ? 3.217 7.621 -23.290 1.00 88.38 272 ALA A O 1
ATOM 2197 N N . ASN A 1 273 ? 1.188 6.819 -22.746 1.00 90.44 273 ASN A N 1
ATOM 2198 C CA . ASN A 1 273 ? 1.486 6.529 -21.356 1.00 90.44 273 ASN A CA 1
ATOM 2199 C C . ASN A 1 273 ? 1.395 5.024 -21.122 1.00 90.44 273 ASN A C 1
ATOM 2201 O O . ASN A 1 273 ? 0.319 4.445 -21.284 1.00 90.44 273 ASN A O 1
ATOM 2205 N N . VAL A 1 274 ? 2.520 4.404 -20.773 1.00 92.69 274 VAL A N 1
ATOM 2206 C CA . VAL A 1 274 ? 2.603 2.964 -20.510 1.00 92.69 274 VAL A CA 1
ATOM 2207 C C . VAL A 1 274 ? 2.122 2.678 -19.094 1.00 92.69 274 VAL A C 1
ATOM 2209 O O . 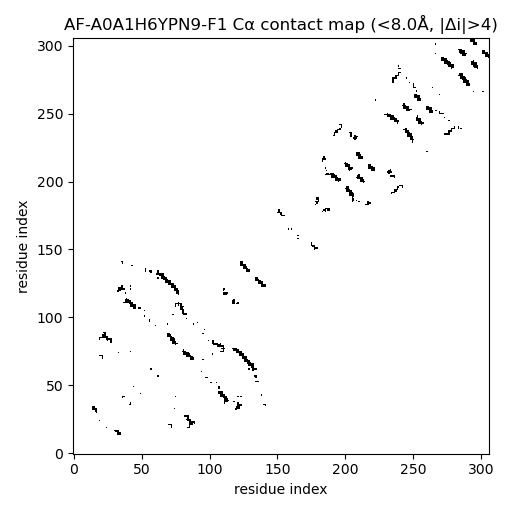VAL A 1 274 ? 2.526 3.344 -18.144 1.00 92.69 274 VAL A O 1
ATOM 2212 N N . TYR A 1 275 ? 1.257 1.676 -18.978 1.00 92.50 275 TYR A N 1
ATOM 2213 C CA . TYR A 1 275 ? 0.733 1.178 -17.710 1.00 92.50 275 TYR A CA 1
ATOM 2214 C C . TYR A 1 275 ? 1.411 -0.108 -17.262 1.00 92.50 275 TYR A C 1
ATOM 2216 O O . TYR A 1 275 ? 1.497 -0.350 -16.064 1.00 92.50 275 TYR A O 1
ATOM 2224 N N . LYS A 1 276 ? 1.829 -0.948 -18.218 1.00 95.31 276 LYS A N 1
ATOM 2225 C CA . LYS A 1 276 ? 2.485 -2.222 -17.935 1.00 95.31 276 LYS A CA 1
ATOM 2226 C C . LYS A 1 276 ? 3.378 -2.652 -19.091 1.00 95.31 276 LYS A C 1
ATOM 2228 O O . LYS A 1 276 ? 3.014 -2.479 -20.256 1.00 95.31 276 LYS A O 1
ATOM 2233 N N . ILE A 1 277 ? 4.511 -3.250 -18.748 1.00 96.62 277 ILE A N 1
ATOM 2234 C CA . ILE A 1 277 ? 5.359 -4.026 -19.646 1.00 96.62 277 ILE A CA 1
ATOM 2235 C C . ILE A 1 277 ? 5.372 -5.447 -19.092 1.00 96.62 277 ILE A C 1
ATOM 2237 O O . ILE A 1 277 ? 5.490 -5.632 -17.881 1.00 96.62 277 ILE A O 1
ATOM 2241 N N . ASP A 1 278 ? 5.201 -6.429 -19.962 1.00 95.88 278 ASP A N 1
ATOM 2242 C CA . ASP A 1 278 ? 5.261 -7.841 -19.602 1.00 95.88 278 ASP A CA 1
ATOM 2243 C C . ASP A 1 278 ? 6.009 -8.622 -20.683 1.00 95.88 278 ASP A C 1
ATOM 2245 O O . ASP A 1 278 ? 6.010 -8.227 -21.854 1.00 95.88 278 ASP A O 1
ATOM 2249 N N . THR A 1 279 ? 6.648 -9.726 -20.310 1.00 93.75 279 THR A N 1
ATOM 2250 C CA . THR A 1 279 ? 7.416 -10.555 -21.242 1.00 93.75 279 THR A CA 1
ATOM 2251 C C . THR A 1 279 ? 6.876 -11.972 -21.286 1.00 93.75 279 THR A C 1
ATOM 2253 O O . THR A 1 279 ? 6.511 -12.576 -20.282 1.00 93.75 279 THR A O 1
ATOM 2256 N N . ASN A 1 280 ? 6.808 -12.539 -22.488 1.00 92.81 280 ASN A N 1
ATOM 2257 C CA . ASN A 1 280 ? 6.467 -13.939 -22.652 1.00 92.81 280 ASN A CA 1
ATOM 2258 C C . ASN A 1 280 ? 7.732 -14.791 -22.487 1.00 92.81 280 ASN A C 1
ATOM 2260 O O . ASN A 1 280 ? 8.573 -14.790 -23.392 1.00 92.81 280 ASN A O 1
ATOM 2264 N N . PRO A 1 281 ? 7.857 -15.603 -21.424 1.00 88.00 281 PRO A N 1
ATOM 2265 C CA . PRO A 1 281 ? 9.061 -16.397 -21.204 1.00 88.00 281 PRO A CA 1
ATOM 2266 C C . PRO A 1 281 ? 9.263 -17.497 -22.259 1.00 88.00 281 PRO A C 1
ATOM 2268 O O . PRO A 1 281 ? 10.364 -18.008 -22.418 1.00 88.00 281 PRO A O 1
ATOM 2271 N N . LYS A 1 282 ? 8.220 -17.886 -23.005 1.00 90.75 282 LYS A N 1
ATOM 2272 C CA . LYS A 1 282 ? 8.316 -18.931 -24.038 1.00 90.75 282 LYS A CA 1
ATOM 2273 C C . LYS A 1 282 ? 8.624 -18.369 -25.418 1.00 90.75 282 LYS A C 1
ATOM 2275 O O . LYS A 1 282 ? 9.378 -18.973 -26.174 1.00 90.75 282 LYS A O 1
ATOM 2280 N N . SER A 1 283 ? 7.986 -17.260 -25.783 1.00 92.31 283 SER A N 1
ATOM 2281 C CA . SER A 1 283 ? 8.090 -16.690 -27.131 1.00 92.31 283 SER A CA 1
ATOM 2282 C C . SER A 1 283 ? 9.031 -15.489 -27.222 1.00 92.31 283 SER A C 1
ATOM 2284 O O . SER A 1 283 ? 9.309 -15.061 -28.346 1.00 92.31 283 SER A O 1
ATOM 2286 N N . ASN A 1 284 ? 9.504 -14.970 -26.082 1.00 90.62 284 ASN A N 1
ATOM 2287 C CA . ASN A 1 284 ? 10.277 -13.734 -25.939 1.00 90.62 284 ASN A CA 1
ATOM 2288 C C . ASN A 1 284 ? 9.579 -12.495 -26.538 1.00 90.62 284 ASN A C 1
ATOM 2290 O O . ASN A 1 284 ? 10.229 -11.540 -26.959 1.00 90.62 284 ASN A O 1
ATOM 2294 N N . GLU A 1 285 ? 8.248 -12.532 -26.632 1.00 95.50 285 GLU A N 1
ATOM 2295 C CA . GLU A 1 285 ? 7.436 -11.363 -26.976 1.00 95.50 285 GLU A CA 1
ATOM 2296 C C . GLU A 1 285 ? 7.395 -10.390 -25.799 1.00 95.50 285 GLU A C 1
ATOM 2298 O O . GLU A 1 285 ? 7.295 -10.813 -24.649 1.00 95.50 285 GLU A O 1
ATOM 2303 N N . ILE A 1 286 ? 7.427 -9.096 -26.099 1.00 96.69 286 ILE A N 1
ATOM 2304 C CA . ILE A 1 286 ? 7.244 -8.017 -25.129 1.00 96.69 286 ILE A CA 1
ATOM 2305 C C . ILE A 1 286 ? 5.868 -7.404 -25.368 1.00 96.69 286 ILE A C 1
ATOM 2307 O O . ILE A 1 286 ? 5.561 -6.966 -26.480 1.00 96.69 286 ILE A O 1
ATOM 2311 N N . PHE A 1 287 ? 5.047 -7.367 -24.330 1.00 97.25 287 PHE A N 1
ATOM 2312 C CA . PHE A 1 287 ? 3.734 -6.741 -24.320 1.00 97.25 287 PHE A CA 1
ATOM 2313 C C . PHE A 1 287 ? 3.831 -5.398 -23.612 1.00 97.25 287 PHE A C 1
ATOM 2315 O O . PHE A 1 287 ? 4.284 -5.329 -22.476 1.00 97.25 287 PHE A O 1
ATOM 2322 N N . ILE A 1 288 ? 3.400 -4.327 -24.272 1.00 97.31 288 ILE A N 1
ATOM 2323 C CA . ILE A 1 288 ? 3.427 -2.974 -23.717 1.00 97.31 288 ILE A CA 1
ATOM 2324 C C . ILE A 1 288 ? 2.003 -2.431 -23.762 1.00 97.31 288 ILE A C 1
ATOM 2326 O O . ILE A 1 288 ? 1.493 -2.069 -24.824 1.00 97.31 288 ILE A O 1
ATOM 2330 N N . GLY A 1 289 ? 1.349 -2.408 -22.604 1.00 96.50 289 GLY A N 1
ATOM 2331 C CA . GLY A 1 289 ? 0.010 -1.855 -22.439 1.00 96.50 289 GLY A CA 1
ATOM 2332 C C . GLY A 1 289 ? 0.077 -0.354 -22.182 1.00 96.50 289 GLY A C 1
ATOM 2333 O O . GLY A 1 289 ? 0.784 0.093 -21.279 1.00 96.50 289 GLY A O 1
ATOM 2334 N N . SER A 1 290 ? -0.668 0.430 -22.955 1.00 94.75 290 SER A N 1
ATOM 2335 C CA . SER A 1 290 ? -0.691 1.889 -22.844 1.00 94.75 290 SER A CA 1
ATOM 2336 C C . SER A 1 290 ? -2.095 2.462 -23.026 1.00 94.75 290 SER A C 1
ATOM 2338 O O . SER A 1 290 ? -3.022 1.771 -23.445 1.00 94.75 290 SER A O 1
ATOM 2340 N N . ASN A 1 291 ? -2.246 3.766 -22.797 1.00 92.62 291 ASN A N 1
ATOM 2341 C CA . ASN A 1 291 ? -3.454 4.511 -23.179 1.00 92.62 291 ASN A CA 1
ATOM 2342 C C . ASN A 1 291 ? -3.710 4.563 -24.702 1.00 92.62 291 ASN A C 1
ATOM 2344 O O . ASN A 1 291 ? -4.721 5.124 -25.119 1.00 92.62 291 ASN A O 1
ATOM 2348 N N . LYS A 1 292 ? -2.791 4.040 -25.525 1.00 92.56 292 LYS A N 1
ATOM 2349 C CA . LYS A 1 292 ? -2.908 3.933 -26.987 1.00 92.56 292 LYS A CA 1
ATOM 2350 C C . LYS A 1 292 ? -3.171 2.503 -27.466 1.00 92.56 292 LYS A C 1
ATOM 2352 O O . LYS A 1 292 ? -3.079 2.268 -28.658 1.00 92.56 292 LYS A O 1
ATOM 2357 N N . GLY A 1 293 ? -3.451 1.568 -26.558 1.00 93.56 293 GLY A N 1
ATOM 2358 C CA . GLY A 1 293 ? -3.637 0.155 -26.884 1.00 93.56 293 GLY A CA 1
ATOM 2359 C C . GLY A 1 293 ? -2.452 -0.711 -26.457 1.00 93.56 293 GLY A C 1
ATOM 2360 O O . GLY A 1 293 ? -1.622 -0.311 -25.628 1.00 93.56 293 GLY A O 1
ATOM 2361 N N . LEU A 1 294 ? -2.402 -1.921 -27.011 1.00 96.50 294 LEU A N 1
ATOM 2362 C CA . LEU A 1 294 ? -1.415 -2.952 -26.703 1.00 96.50 294 LEU A CA 1
ATOM 2363 C C . LEU A 1 294 ? -0.393 -3.072 -27.837 1.00 96.50 294 LEU A C 1
ATOM 2365 O O . LEU A 1 294 ? -0.730 -3.456 -28.956 1.00 96.50 294 LEU A O 1
ATOM 2369 N N . VAL A 1 295 ? 0.880 -2.826 -27.534 1.00 96.81 295 VAL A N 1
ATOM 2370 C CA . VAL A 1 295 ? 1.983 -3.120 -28.456 1.00 96.81 295 VAL A CA 1
ATOM 2371 C C . VAL A 1 295 ? 2.545 -4.503 -28.158 1.00 96.81 295 VAL A C 1
ATOM 2373 O O . VAL A 1 295 ? 2.825 -4.831 -27.009 1.00 96.81 295 VAL A O 1
ATOM 2376 N N . ILE A 1 296 ? 2.744 -5.300 -29.205 1.00 97.00 296 ILE A N 1
ATOM 2377 C CA . ILE A 1 296 ? 3.448 -6.584 -29.139 1.00 97.00 296 ILE A CA 1
ATOM 2378 C C . ILE A 1 296 ? 4.742 -6.437 -29.931 1.00 97.00 296 ILE A C 1
ATOM 2380 O O . ILE A 1 296 ? 4.694 -6.248 -31.149 1.00 97.00 296 ILE A O 1
ATOM 2384 N N . TYR A 1 297 ? 5.883 -6.518 -29.252 1.00 95.56 297 TYR A N 1
ATOM 2385 C CA . TYR A 1 297 ? 7.216 -6.412 -29.837 1.00 95.56 297 TYR A CA 1
ATOM 2386 C C . TYR A 1 297 ? 7.929 -7.767 -29.828 1.00 95.56 297 TYR A C 1
ATOM 2388 O O . TYR A 1 297 ? 7.942 -8.473 -28.822 1.00 95.56 297 TYR A O 1
ATOM 2396 N N . LYS A 1 298 ? 8.544 -8.124 -30.957 1.00 93.00 298 LYS A N 1
ATOM 2397 C CA . LYS A 1 298 ? 9.376 -9.319 -31.116 1.00 93.00 298 LYS A CA 1
ATOM 2398 C C . LYS A 1 298 ? 10.350 -9.132 -32.276 1.00 93.00 298 LYS A C 1
ATOM 2400 O O . LYS A 1 298 ? 9.966 -8.627 -33.330 1.00 93.00 298 LYS A O 1
ATOM 2405 N N . ASP A 1 299 ? 11.603 -9.551 -32.106 1.00 89.12 299 ASP A N 1
ATOM 2406 C CA . ASP A 1 299 ? 12.615 -9.578 -33.174 1.00 89.12 299 ASP A CA 1
ATOM 2407 C C . ASP A 1 299 ? 12.755 -8.240 -33.931 1.00 89.12 299 ASP A C 1
ATOM 2409 O O . ASP A 1 299 ? 12.811 -8.196 -35.163 1.00 89.12 299 ASP A O 1
ATOM 2413 N N . LYS A 1 300 ? 12.786 -7.121 -33.188 1.00 88.12 300 LYS A N 1
ATOM 2414 C CA . LYS A 1 300 ? 12.873 -5.742 -33.721 1.00 88.12 300 LYS A CA 1
ATOM 2415 C C . LYS A 1 300 ? 11.689 -5.308 -34.587 1.00 88.12 300 LYS A C 1
ATOM 2417 O O . LYS A 1 300 ? 11.762 -4.290 -35.276 1.00 88.12 300 LYS A O 1
ATOM 2422 N N . LYS A 1 301 ? 10.591 -6.056 -34.548 1.00 92.88 301 LYS A N 1
ATOM 2423 C CA . LYS A 1 301 ? 9.315 -5.710 -35.167 1.00 92.88 301 LYS A CA 1
ATOM 2424 C C . LYS A 1 301 ? 8.275 -5.532 -34.075 1.00 92.88 301 LYS A C 1
ATOM 2426 O O . LYS A 1 301 ? 8.358 -6.151 -33.019 1.00 92.88 301 LYS A O 1
ATOM 2431 N N . TYR A 1 302 ? 7.284 -4.697 -34.343 1.00 94.50 302 TYR A N 1
ATOM 2432 C CA . TYR A 1 302 ? 6.144 -4.546 -33.456 1.00 94.50 302 TYR A CA 1
ATOM 2433 C C . TYR A 1 302 ? 4.850 -4.454 -34.248 1.00 94.50 302 TYR A C 1
ATOM 2435 O O . TYR A 1 302 ? 4.842 -4.090 -35.426 1.00 94.50 302 TYR A O 1
ATOM 2443 N N . ARG A 1 303 ? 3.758 -4.797 -33.575 1.00 94.38 303 ARG A N 1
ATOM 2444 C CA . ARG A 1 303 ? 2.388 -4.556 -34.022 1.00 94.38 303 ARG A CA 1
ATOM 2445 C C . ARG A 1 303 ? 1.611 -3.902 -32.894 1.00 94.38 303 ARG A C 1
ATOM 2447 O O . ARG A 1 303 ? 1.901 -4.161 -31.727 1.00 94.38 303 ARG A O 1
ATOM 2454 N N . VAL A 1 304 ? 0.632 -3.089 -33.259 1.00 92.81 304 VAL A N 1
ATOM 2455 C CA . VAL A 1 304 ? -0.270 -2.431 -32.315 1.00 92.81 304 VAL A CA 1
ATOM 2456 C C . VAL A 1 304 ? -1.650 -3.065 -32.453 1.00 92.81 304 VAL A C 1
ATOM 2458 O O . VAL A 1 304 ? -2.083 -3.367 -33.567 1.00 92.81 304 VAL A O 1
ATOM 2461 N N . ILE A 1 305 ? -2.281 -3.334 -31.318 1.00 91.88 305 ILE A N 1
ATOM 2462 C CA . ILE A 1 305 ? -3.674 -3.748 -31.201 1.00 91.88 305 ILE A CA 1
ATOM 2463 C C . ILE A 1 305 ? -4.385 -2.611 -30.466 1.00 91.88 305 ILE A C 1
ATOM 2465 O O . ILE A 1 305 ? -4.107 -2.386 -29.284 1.00 91.88 305 ILE A O 1
ATOM 2469 N N . ASP A 1 306 ? -5.246 -1.904 -31.194 1.00 78.44 306 ASP A N 1
ATOM 2470 C CA . ASP A 1 306 ? -6.028 -0.760 -30.710 1.00 78.44 306 ASP A CA 1
ATOM 2471 C C . ASP A 1 306 ? -7.393 -1.202 -30.162 1.00 78.44 306 ASP A C 1
ATOM 2473 O O . ASP A 1 306 ? -8.025 -2.091 -30.786 1.00 78.44 306 ASP A O 1
#